Protein AF-A0A7S2J6P4-F1 (afdb_monomer_lite)

Foldseek 3Di:
DQQPVVLVVLVCCLPPHPVVVCCVVPPDEAEAEEQDPVSQVSSVVVCVVSVGHYDYDNDDLQQLVVVLVVCVVVVHPQLADEAEDEDDQDQLAQFFFDPPDDDCPDPLNVVQCQQCPPAFAAAPVRDTDRSSSVLRRLLVSLLSVLVSCVSYPYYHYHYDAQQGPVNLVVDPPPCPVSNVSQVVSRVVNGHHHHPVSNQVSNVSSVNHDDDD

Secondary structure (DSSP, 8-state):
--SHHHHHHHHHHHHHSTTGGGTTTS---EEEE-SSHHHHHHHHHHHHHTT--EEEE---SS-HHHHHHHHHHTT--GGG--EEEEETT-S-TTPPPPS----TTSHHHHHHHHHHTT---B-TTSPBPPHHHHHHHHHHHHHHHHHHGGGSS-EEEEE--BPPHHHHHTSSSTTHHHHHHHHHHHHTT--PPBHHHHHHHHHHTT--PPP-

pLDDT: mean 88.94, std 9.16, range [47.47, 98.19]

Radius of gyration: 18.85 Å; chains: 1; bounding box: 46×35×47 Å

InterPro domains:
  IPR056393 AprA-like, MT2-like domain [PF23525] (1-210)

Structure (mmCIF, N/CA/C/O backbone):
data_AF-A0A7S2J6P4-F1
#
_entry.id   AF-A0A7S2J6P4-F1
#
loop_
_atom_site.group_PDB
_atom_site.id
_atom_site.type_symbol
_atom_site.label_atom_id
_atom_site.label_alt_id
_atom_site.label_comp_id
_atom_site.label_asym_id
_atom_site.label_entity_id
_atom_site.label_seq_id
_atom_site.pdbx_PDB_ins_code
_atom_site.Cartn_x
_atom_site.Cartn_y
_atom_site.Cartn_z
_atom_site.occupancy
_atom_site.B_iso_or_equiv
_atom_site.auth_seq_id
_atom_site.auth_comp_id
_atom_site.auth_asym_id
_atom_site.auth_atom_id
_atom_site.pdbx_PDB_model_num
ATOM 1 N N . GLY A 1 1 ? 3.622 7.967 7.517 1.00 85.06 1 GLY A N 1
ATOM 2 C CA . GLY A 1 1 ? 3.073 9.338 7.621 1.00 85.06 1 GLY A CA 1
ATOM 3 C C . GLY A 1 1 ? 2.714 9.678 9.059 1.00 85.06 1 GLY A C 1
ATOM 4 O O . GLY A 1 1 ? 2.859 8.822 9.921 1.00 85.06 1 GLY A O 1
ATOM 5 N N . ARG A 1 2 ? 2.225 10.897 9.323 1.00 91.75 2 ARG A N 1
ATOM 6 C CA . ARG A 1 2 ? 1.892 11.406 10.675 1.00 91.75 2 ARG A CA 1
ATOM 7 C C . ARG A 1 2 ? 0.507 10.987 11.201 1.00 91.75 2 ARG A C 1
ATOM 9 O O . ARG A 1 2 ? -0.001 11.588 12.129 1.00 91.75 2 ARG A O 1
ATOM 16 N N . GLY A 1 3 ? -0.126 9.972 10.612 1.00 93.50 3 GLY A N 1
ATOM 17 C CA . GLY A 1 3 ? -1.429 9.464 11.070 1.00 93.50 3 GLY A CA 1
ATOM 18 C C . GLY A 1 3 ? -2.660 10.244 10.590 1.00 93.50 3 GLY A C 1
ATOM 19 O O . GLY A 1 3 ? -3.767 9.865 10.946 1.00 93.50 3 GLY A O 1
ATOM 20 N N . GLU A 1 4 ? -2.501 11.275 9.755 1.00 95.00 4 GLU A N 1
ATOM 21 C CA . GLU A 1 4 ? -3.612 12.093 9.229 1.00 95.00 4 GLU A CA 1
ATOM 22 C C . GLU A 1 4 ? -4.641 11.255 8.458 1.00 95.00 4 GLU A C 1
ATOM 24 O O . GLU A 1 4 ? -5.819 11.297 8.787 1.00 95.00 4 GLU A O 1
ATOM 29 N N . LEU A 1 5 ? -4.193 10.399 7.529 1.00 93.62 5 LEU A N 1
ATOM 30 C CA . LEU A 1 5 ? -5.078 9.481 6.799 1.00 93.62 5 LEU A CA 1
ATOM 31 C C . LEU A 1 5 ? -5.891 8.582 7.742 1.00 93.62 5 LEU A C 1
ATOM 33 O O . LEU A 1 5 ? -7.082 8.379 7.542 1.00 93.62 5 LEU A O 1
ATOM 37 N N . LEU A 1 6 ? -5.237 8.036 8.769 1.00 96.38 6 LEU A N 1
ATOM 38 C CA . LEU A 1 6 ? -5.878 7.162 9.748 1.00 96.38 6 LEU A CA 1
ATOM 39 C C . LEU A 1 6 ? -6.921 7.936 10.562 1.00 96.38 6 LEU A C 1
ATOM 41 O O . LEU A 1 6 ? -8.051 7.478 10.703 1.00 96.38 6 LEU A O 1
ATOM 45 N N . ARG A 1 7 ? -6.577 9.138 11.036 1.00 97.31 7 ARG A N 1
ATOM 46 C CA . ARG A 1 7 ? -7.517 10.032 11.722 1.00 97.31 7 ARG A CA 1
ATOM 47 C C . ARG A 1 7 ? -8.740 10.306 10.848 1.00 97.31 7 ARG A C 1
ATOM 49 O O . ARG A 1 7 ? -9.862 10.112 11.306 1.00 97.31 7 ARG A O 1
ATOM 56 N N . ASP A 1 8 ? -8.523 10.730 9.609 1.00 96.75 8 ASP A N 1
ATOM 57 C CA . ASP A 1 8 ? -9.600 11.135 8.705 1.00 96.75 8 ASP A CA 1
ATOM 58 C C . ASP A 1 8 ? -10.499 9.942 8.347 1.00 96.75 8 ASP A C 1
ATOM 60 O O . ASP A 1 8 ? -11.722 10.070 8.337 1.00 96.75 8 ASP A O 1
ATOM 64 N N . LEU A 1 9 ? -9.913 8.752 8.171 1.00 96.06 9 LEU A N 1
ATOM 65 C CA . LEU A 1 9 ? -10.658 7.508 7.988 1.00 96.06 9 LEU A CA 1
ATOM 66 C C . LEU A 1 9 ? -11.529 7.175 9.207 1.00 96.06 9 LEU A C 1
ATOM 68 O O . LEU A 1 9 ? -12.699 6.840 9.041 1.00 96.06 9 LEU A O 1
ATOM 72 N N . PHE A 1 10 ? -10.992 7.273 10.428 1.00 97.75 10 PHE A N 1
ATOM 73 C CA . PHE A 1 10 ? -11.772 7.006 11.641 1.00 97.75 10 PHE A CA 1
ATOM 74 C C . PHE A 1 10 ? -12.943 7.971 11.789 1.00 97.75 10 PHE A C 1
ATOM 76 O O . PHE A 1 10 ? -14.055 7.538 12.082 1.00 97.75 10 PHE A O 1
ATOM 83 N N . LEU A 1 11 ? -12.697 9.269 11.590 1.00 97.50 11 LEU A N 1
ATOM 84 C CA . LEU A 1 11 ? -13.732 10.295 11.691 1.00 97.50 11 LEU A CA 1
ATOM 85 C C . LEU A 1 11 ? -14.825 10.060 10.649 1.00 97.50 11 LEU A C 1
ATOM 87 O O . LEU A 1 11 ? -16.001 10.044 10.998 1.00 97.50 11 LEU A O 1
ATOM 91 N N . HIS A 1 12 ? -14.445 9.742 9.411 1.00 97.69 12 HIS A N 1
ATOM 92 C CA . HIS A 1 12 ? -15.409 9.380 8.381 1.00 97.69 12 HIS A CA 1
ATOM 93 C C . HIS A 1 12 ? -16.229 8.135 8.757 1.00 97.69 12 HIS A C 1
ATOM 95 O O . HIS A 1 12 ? -17.452 8.151 8.640 1.00 97.69 12 HIS A O 1
ATOM 101 N N . ILE A 1 13 ? -15.593 7.073 9.269 1.00 97.31 13 ILE A N 1
ATOM 102 C CA . ILE A 1 13 ? -16.303 5.871 9.737 1.00 97.31 13 ILE A CA 1
ATOM 103 C C . ILE A 1 13 ? -17.291 6.230 10.847 1.00 97.31 13 ILE A C 1
ATOM 105 O O . ILE A 1 13 ? -18.451 5.823 10.788 1.00 97.31 13 ILE A O 1
ATOM 109 N N . LYS A 1 14 ? -16.838 7.002 11.837 1.00 97.56 14 LYS A N 1
ATOM 110 C CA . LYS A 1 14 ? -17.631 7.424 12.991 1.00 97.56 14 LYS A CA 1
ATOM 111 C C . LYS A 1 14 ? -18.848 8.259 12.588 1.00 97.56 14 LYS A C 1
ATOM 113 O O . LYS A 1 14 ? -19.910 8.077 13.169 1.00 97.56 14 LYS A O 1
ATOM 118 N N . GLU A 1 15 ? -18.695 9.162 11.625 1.00 97.62 15 GLU A N 1
ATOM 119 C CA . GLU A 1 15 ? -19.712 10.164 11.280 1.00 97.62 15 GLU A CA 1
ATOM 120 C C . GLU A 1 15 ? -20.622 9.747 10.119 1.00 97.62 15 GLU A C 1
ATOM 122 O O . GLU A 1 15 ? -21.737 10.248 10.012 1.00 97.62 15 GLU A O 1
ATOM 127 N N . SER A 1 16 ? -20.149 8.877 9.221 1.00 97.69 16 SER A N 1
ATOM 128 C CA . SER A 1 16 ? -20.778 8.657 7.908 1.00 97.69 16 SER A CA 1
ATOM 129 C C . SER A 1 16 ? -21.091 7.195 7.582 1.00 97.69 16 SER A C 1
ATOM 131 O O . SER A 1 16 ? -21.492 6.900 6.457 1.00 97.69 16 SER A O 1
ATOM 133 N N . THR A 1 17 ? -20.904 6.255 8.514 1.00 97.69 17 THR A N 1
ATOM 134 C CA . THR A 1 17 ? -21.137 4.825 8.242 1.00 97.69 17 THR A CA 1
ATOM 135 C C . THR A 1 17 ? -21.956 4.152 9.337 1.00 97.69 17 THR A C 1
ATOM 137 O O . THR A 1 17 ? -21.871 4.530 10.502 1.00 97.69 17 THR A O 1
ATOM 140 N N . ALA A 1 18 ? -22.666 3.074 8.988 1.00 96.69 18 ALA A N 1
ATOM 141 C CA . ALA A 1 18 ? -23.387 2.242 9.959 1.00 96.69 18 ALA A CA 1
ATOM 142 C C . ALA A 1 18 ? -22.461 1.650 11.040 1.00 96.69 18 ALA A C 1
ATOM 144 O O . ALA A 1 18 ? -22.883 1.403 12.165 1.00 96.69 18 ALA A O 1
ATOM 145 N N . ARG A 1 19 ? -21.170 1.446 10.730 1.00 95.94 19 ARG A N 1
ATOM 146 C CA . ARG A 1 19 ? -20.187 1.020 11.734 1.00 95.94 19 ARG A CA 1
ATOM 147 C C . ARG A 1 19 ? -19.958 2.099 12.794 1.00 95.94 19 ARG A C 1
ATOM 149 O O . ARG A 1 19 ? -19.730 1.745 13.947 1.00 95.94 19 ARG A O 1
ATOM 156 N N . GLY A 1 20 ? -20.031 3.376 12.420 1.00 96.81 20 GLY A N 1
ATOM 157 C CA . GLY A 1 20 ? -19.886 4.513 13.328 1.00 96.81 20 GLY A CA 1
ATOM 158 C C . GLY A 1 20 ? -20.895 4.499 14.475 1.00 96.81 20 GLY A C 1
ATOM 159 O O . GLY A 1 20 ? -20.520 4.740 15.620 1.00 96.81 20 GLY A O 1
ATOM 160 N N . GLU A 1 21 ? -22.137 4.105 14.184 1.00 97.00 21 GLU A N 1
ATOM 161 C CA . GLU A 1 21 ? -23.229 3.980 15.163 1.00 97.00 21 GLU A CA 1
ATOM 162 C C . GLU A 1 21 ? -22.996 2.859 16.192 1.00 97.00 21 GLU A C 1
ATOM 164 O O . GLU A 1 21 ? -23.575 2.876 17.276 1.00 97.00 21 GLU A O 1
ATOM 169 N N . LEU A 1 22 ? -22.127 1.894 15.870 1.00 97.62 22 LEU A N 1
ATOM 170 C CA . LEU A 1 22 ? -21.883 0.686 16.663 1.00 97.62 22 LEU A CA 1
ATOM 171 C C . LEU A 1 22 ? -20.499 0.662 17.326 1.00 97.62 22 LEU A C 1
ATOM 173 O O . LEU A 1 22 ? -20.113 -0.366 17.881 1.00 97.62 22 LEU A O 1
ATOM 177 N N . LEU A 1 23 ? -19.727 1.755 17.286 1.00 96.62 23 LEU A N 1
ATOM 178 C CA . LEU A 1 23 ? -18.343 1.766 17.788 1.00 96.62 23 LEU A CA 1
ATOM 179 C C . LEU A 1 23 ? -18.220 1.448 19.287 1.00 96.62 23 LEU A C 1
ATOM 181 O O . LEU A 1 23 ? -17.182 0.945 19.709 1.00 96.62 23 LEU A O 1
ATOM 185 N N . GLU A 1 24 ? -19.261 1.694 20.086 1.00 95.81 24 GLU A N 1
ATOM 186 C CA . GLU A 1 24 ? -19.269 1.322 21.507 1.00 95.81 24 GLU A CA 1
ATOM 187 C C . GLU A 1 24 ? -19.376 -0.194 21.716 1.00 95.81 24 GLU A C 1
ATOM 189 O O . GLU A 1 24 ? -18.731 -0.739 22.610 1.00 95.81 24 GLU A O 1
ATOM 194 N N . GLN A 1 25 ? -20.170 -0.888 20.893 1.00 97.31 25 GLN A N 1
ATOM 195 C CA . GLN A 1 25 ? -20.341 -2.344 20.999 1.00 97.31 25 GLN A CA 1
ATOM 196 C C . GLN A 1 25 ? -19.281 -3.106 20.201 1.00 97.31 25 GLN A C 1
ATOM 198 O O . GLN A 1 25 ? -18.921 -4.232 20.537 1.00 97.31 25 GLN A O 1
ATOM 203 N N . CYS A 1 26 ? -18.799 -2.506 19.118 1.00 95.44 26 CYS A N 1
ATOM 204 C CA . CYS A 1 26 ? -17.826 -3.081 18.211 1.00 95.44 26 CYS A CA 1
ATOM 205 C C . CYS A 1 26 ? -16.713 -2.049 17.963 1.00 95.44 26 CYS A C 1
ATOM 207 O O . CYS A 1 26 ? -16.738 -1.340 16.948 1.00 95.44 26 CYS A O 1
ATOM 209 N N . PRO A 1 27 ? -15.731 -1.946 18.877 1.00 95.56 27 PRO A N 1
ATOM 210 C CA . PRO A 1 27 ? -14.675 -0.950 18.771 1.00 95.56 27 PRO A CA 1
ATOM 211 C C . PRO A 1 27 ? -13.847 -1.134 17.497 1.00 95.56 27 PRO A C 1
ATOM 213 O O . PRO A 1 27 ? -13.760 -2.223 16.924 1.00 95.56 27 PRO A O 1
ATOM 216 N N . LEU A 1 28 ? -13.258 -0.033 17.037 1.00 96.75 28 LEU A N 1
ATOM 217 C CA . LEU A 1 28 ? -12.308 -0.002 15.932 1.00 96.75 28 LEU A CA 1
ATOM 218 C C . LEU A 1 28 ? -10.992 0.576 16.450 1.00 96.75 28 LEU A C 1
ATOM 220 O O . LEU A 1 28 ? -10.963 1.709 16.931 1.00 96.75 28 LEU A O 1
ATOM 224 N N . THR A 1 29 ? -9.917 -0.197 16.327 1.00 97.62 29 THR A N 1
ATOM 225 C CA . THR A 1 29 ? -8.562 0.228 16.691 1.00 97.62 29 THR A CA 1
ATOM 226 C C . THR A 1 29 ? -7.778 0.528 15.426 1.00 97.62 29 THR A C 1
ATOM 228 O O . THR A 1 29 ? -7.673 -0.323 14.546 1.00 97.62 29 THR A O 1
ATOM 231 N N . LEU A 1 30 ? -7.199 1.725 15.337 1.00 97.75 30 LEU A N 1
ATOM 232 C CA . LEU A 1 30 ? -6.304 2.072 14.239 1.00 97.75 30 LEU A CA 1
ATOM 233 C C . LEU A 1 30 ? -4.856 1.711 14.557 1.00 97.75 30 LEU A C 1
ATOM 235 O O . LEU A 1 30 ? -4.350 1.983 15.643 1.00 97.75 30 LEU A O 1
ATOM 239 N N . ILE A 1 31 ? -4.175 1.121 13.580 1.00 97.12 31 ILE A N 1
ATOM 240 C CA . ILE A 1 31 ? -2.804 0.638 13.729 1.00 97.12 31 ILE A CA 1
ATOM 241 C C . ILE A 1 31 ? -1.899 1.477 12.832 1.00 97.12 31 ILE A C 1
ATOM 243 O O . ILE A 1 31 ? -1.931 1.361 11.608 1.00 97.12 31 ILE A O 1
ATOM 247 N N . ALA A 1 32 ? -1.093 2.346 13.438 1.00 95.81 32 ALA A N 1
ATOM 248 C CA . ALA A 1 32 ? -0.117 3.145 12.710 1.00 95.81 32 ALA A CA 1
ATOM 249 C C . ALA A 1 32 ? 1.179 2.348 12.520 1.00 95.81 32 ALA A C 1
ATOM 251 O O . ALA A 1 32 ? 1.893 2.088 13.488 1.00 95.81 32 ALA A O 1
ATOM 252 N N . VAL A 1 33 ? 1.503 1.992 11.276 1.00 94.31 33 VAL A N 1
ATOM 253 C CA . VAL A 1 33 ? 2.734 1.259 10.941 1.00 94.31 33 VAL A CA 1
ATOM 254 C C . VAL A 1 33 ? 3.734 2.182 10.255 1.00 94.31 33 VAL A C 1
ATOM 256 O O . VAL A 1 33 ? 3.397 2.863 9.282 1.00 94.31 33 VAL A O 1
ATOM 259 N N . HIS A 1 34 ? 4.969 2.228 10.756 1.00 92.88 34 HIS A N 1
ATOM 260 C CA . HIS A 1 34 ? 6.043 2.986 10.113 1.00 92.88 34 HIS A CA 1
ATOM 261 C C . HIS A 1 34 ? 7.439 2.501 10.537 1.00 92.88 34 HIS A C 1
ATOM 263 O O . HIS A 1 34 ? 7.648 2.288 11.722 1.00 92.88 34 HIS A O 1
ATOM 269 N N . PRO A 1 35 ? 8.455 2.433 9.657 1.00 90.44 35 PRO A N 1
ATOM 270 C CA . PRO A 1 35 ? 9.795 1.983 10.065 1.00 90.44 35 PRO A CA 1
ATOM 271 C C . PRO A 1 35 ? 10.495 2.944 11.042 1.00 90.44 35 PRO A C 1
ATOM 273 O O . PRO A 1 35 ? 11.324 2.539 11.850 1.00 90.44 35 PRO A O 1
ATOM 276 N N . CYS A 1 36 ? 10.176 4.240 10.975 1.00 92.25 36 CYS A N 1
ATOM 277 C CA . CYS A 1 36 ? 10.785 5.264 11.826 1.00 92.25 36 CYS A CA 1
ATOM 278 C C . CYS A 1 36 ? 10.000 5.489 13.129 1.00 92.25 36 CYS A C 1
ATOM 280 O O . CYS A 1 36 ? 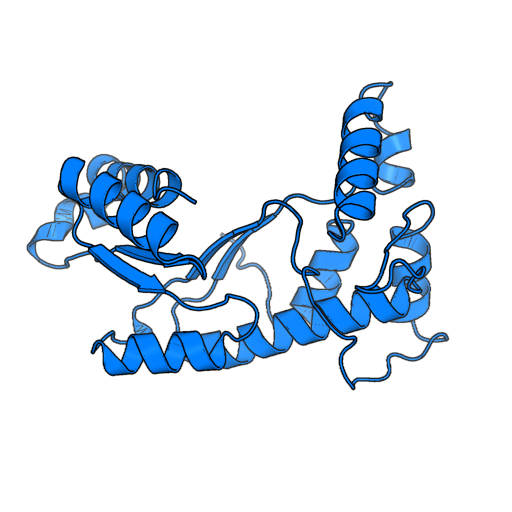8.861 5.964 13.088 1.00 92.25 36 CYS A O 1
ATOM 282 N N . ALA A 1 37 ? 10.653 5.262 14.274 1.00 94.19 37 ALA A N 1
ATOM 283 C CA . ALA A 1 37 ? 10.063 5.404 15.606 1.00 94.19 37 ALA A CA 1
ATOM 284 C C . ALA A 1 37 ? 9.509 6.809 15.906 1.00 94.19 37 ALA A C 1
ATOM 286 O O . ALA A 1 37 ? 8.428 6.935 16.478 1.00 94.19 37 ALA A O 1
ATOM 287 N N . SER A 1 38 ? 10.191 7.878 15.477 1.00 95.81 38 SER A N 1
ATOM 288 C CA . SER A 1 38 ? 9.690 9.248 15.676 1.00 95.81 38 SER A CA 1
ATOM 289 C C . SER A 1 38 ? 8.405 9.513 14.887 1.00 95.81 38 SER A C 1
ATOM 291 O O . SER A 1 38 ? 7.526 10.240 15.346 1.00 95.81 38 SER A O 1
ATOM 293 N N . THR A 1 39 ? 8.250 8.878 13.722 1.00 94.88 39 THR A N 1
ATOM 294 C CA . THR A 1 39 ? 7.022 8.973 12.925 1.00 94.88 39 THR A CA 1
ATOM 295 C C . THR A 1 39 ? 5.898 8.139 13.534 1.00 94.88 39 THR A C 1
ATOM 297 O O . THR A 1 39 ? 4.770 8.621 13.569 1.00 94.88 39 THR A O 1
ATOM 300 N N . CYS A 1 40 ? 6.191 6.947 14.075 1.00 94.88 40 CYS A N 1
ATOM 301 C CA . CYS A 1 40 ? 5.222 6.187 14.874 1.00 94.88 40 CYS A CA 1
ATOM 302 C C . CYS A 1 40 ? 4.694 7.032 16.045 1.00 94.88 40 CYS A C 1
ATOM 304 O O . CYS A 1 40 ? 3.486 7.131 16.240 1.00 94.88 40 CYS A O 1
ATOM 306 N N . ALA A 1 41 ? 5.597 7.679 16.794 1.00 96.19 41 ALA A N 1
ATOM 307 C CA . ALA A 1 41 ? 5.242 8.528 17.928 1.00 96.19 41 ALA A CA 1
ATOM 308 C C . ALA A 1 41 ? 4.392 9.733 17.497 1.00 96.19 41 ALA A C 1
ATOM 310 O O . ALA A 1 41 ? 3.379 10.030 18.128 1.00 96.19 41 ALA A O 1
ATOM 311 N N . SER A 1 42 ? 4.753 10.385 16.385 1.00 97.19 42 SER A N 1
ATOM 312 C CA . SER A 1 42 ? 3.949 11.467 15.806 1.00 97.19 42 SER A CA 1
ATOM 313 C C . SER A 1 42 ? 2.553 10.985 15.411 1.00 97.19 42 SER A C 1
ATOM 315 O O . SER A 1 42 ? 1.580 11.648 15.748 1.00 97.19 42 SER A O 1
ATOM 317 N N . ALA A 1 43 ? 2.443 9.836 14.737 1.00 97.00 43 ALA A N 1
ATOM 318 C CA . ALA A 1 43 ? 1.157 9.275 14.335 1.00 97.00 43 ALA A CA 1
ATOM 319 C C . ALA A 1 43 ? 0.288 8.911 15.543 1.00 97.00 43 ALA A C 1
ATOM 321 O O . ALA A 1 43 ? -0.901 9.221 15.570 1.00 97.00 43 ALA A O 1
ATOM 322 N N . GLN A 1 44 ? 0.891 8.317 16.572 1.00 97.06 44 GLN A N 1
ATOM 323 C CA . GLN A 1 44 ? 0.207 8.005 17.818 1.00 97.06 44 GLN A CA 1
ATOM 324 C C . GLN A 1 44 ? -0.284 9.267 18.540 1.00 97.06 44 GLN A C 1
ATOM 326 O O . GLN A 1 44 ? -1.408 9.264 19.037 1.00 97.06 44 GLN A O 1
ATOM 331 N N . SER A 1 45 ? 0.510 10.345 18.575 1.00 97.81 45 SER A N 1
ATOM 332 C CA . SER A 1 45 ? 0.069 11.637 19.122 1.00 97.81 45 SER A CA 1
ATOM 333 C C . SER A 1 45 ? -1.144 12.158 18.362 1.00 97.81 45 SER A C 1
ATOM 335 O O . SER A 1 45 ? -2.185 12.375 18.966 1.00 97.81 45 SER A O 1
ATOM 337 N N . THR A 1 46 ? -1.057 12.246 17.032 1.00 98.12 46 THR A N 1
ATOM 338 C CA . THR A 1 46 ? -2.152 12.734 16.183 1.00 98.12 46 THR A CA 1
ATOM 339 C C . THR A 1 46 ? -3.452 11.954 16.392 1.00 98.12 46 THR A C 1
ATOM 341 O O . THR A 1 46 ? -4.523 12.555 16.451 1.00 98.12 46 THR A O 1
ATOM 344 N N . LEU A 1 47 ? -3.377 10.628 16.536 1.00 98.19 47 LEU A N 1
ATOM 345 C CA . LEU A 1 47 ? -4.553 9.795 16.791 1.00 98.19 47 LEU A CA 1
ATOM 346 C C . LEU A 1 47 ? -5.097 9.972 18.217 1.00 98.19 47 LEU A C 1
ATOM 348 O O . LEU A 1 47 ? -6.310 10.051 18.396 1.00 98.19 47 LEU A O 1
ATOM 352 N N . ARG A 1 48 ? -4.227 10.080 19.230 1.00 97.69 48 ARG A N 1
ATOM 353 C CA . ARG A 1 48 ? -4.639 10.330 20.624 1.00 97.69 48 ARG A CA 1
ATOM 354 C C . ARG A 1 48 ? -5.291 11.698 20.797 1.00 97.69 48 ARG A C 1
ATOM 356 O O . ARG A 1 48 ? -6.332 11.777 21.442 1.00 97.69 48 ARG A O 1
ATOM 363 N N . ASP A 1 49 ? -4.729 12.735 20.183 1.00 97.94 49 ASP A N 1
ATOM 364 C CA . ASP A 1 49 ? -5.253 14.104 20.237 1.00 97.94 49 ASP A CA 1
ATOM 365 C C . ASP A 1 49 ? -6.653 14.198 19.602 1.00 97.94 49 ASP A C 1
ATOM 367 O O . ASP A 1 49 ? -7.484 14.998 20.026 1.00 97.94 49 ASP A O 1
ATOM 371 N N . ALA A 1 50 ? -6.945 13.331 18.626 1.00 97.25 50 ALA A N 1
ATOM 372 C CA . ALA A 1 50 ? -8.260 13.194 18.002 1.00 97.25 50 ALA A CA 1
ATOM 373 C C . ALA A 1 50 ? -9.212 12.221 18.737 1.00 97.25 50 ALA A C 1
ATOM 375 O O . ALA A 1 50 ? -10.320 11.973 18.262 1.00 97.25 50 ALA A O 1
ATOM 376 N N . GLY A 1 51 ? -8.800 11.644 19.872 1.00 96.62 51 GLY A N 1
ATOM 377 C CA . GLY A 1 51 ? -9.602 10.680 20.632 1.00 96.62 51 GLY A CA 1
ATOM 378 C C . GLY A 1 51 ? -9.813 9.335 19.924 1.00 96.62 51 GLY A C 1
ATOM 379 O O . GLY A 1 51 ? -10.810 8.661 20.176 1.00 96.62 51 GLY A O 1
ATOM 380 N N . VAL A 1 52 ? -8.906 8.945 19.024 1.00 97.88 52 VAL A N 1
ATOM 381 C CA . VAL A 1 52 ? -8.999 7.709 18.235 1.00 97.88 52 VAL A CA 1
ATOM 382 C C . VAL A 1 52 ? -8.301 6.552 18.963 1.00 97.88 52 VAL A C 1
ATOM 384 O O . VAL A 1 52 ? -7.105 6.670 19.256 1.00 97.88 52 VAL A O 1
ATOM 387 N N . PRO A 1 53 ? -8.973 5.411 19.225 1.00 97.12 53 PRO A N 1
ATOM 388 C CA . PRO A 1 53 ? -8.323 4.212 19.757 1.00 97.12 53 PRO A CA 1
ATOM 389 C C . PRO A 1 53 ? -7.234 3.721 18.802 1.00 97.12 53 PRO A C 1
ATOM 391 O O . PRO A 1 53 ? -7.500 3.475 17.624 1.00 97.12 53 PRO A O 1
ATOM 394 N N . ASN A 1 54 ? -5.995 3.607 19.282 1.00 97.75 54 ASN A N 1
ATOM 395 C CA . ASN A 1 54 ? -4.875 3.283 18.408 1.00 97.75 54 ASN A CA 1
ATOM 396 C C . ASN A 1 54 ? -3.721 2.549 19.091 1.00 97.75 54 ASN A C 1
ATOM 398 O O . ASN A 1 54 ? -3.500 2.675 20.296 1.00 97.75 54 ASN A O 1
ATOM 402 N N . ILE A 1 55 ? -2.939 1.864 18.260 1.00 96.44 55 ILE A N 1
ATOM 403 C CA . ILE A 1 55 ? -1.602 1.356 18.571 1.00 96.44 55 ILE A CA 1
ATOM 404 C C . ILE A 1 55 ? -0.628 1.775 17.464 1.00 96.44 55 ILE A C 1
ATOM 406 O O . ILE A 1 55 ? -1.038 2.125 16.354 1.00 96.44 55 ILE A O 1
ATOM 410 N N . ALA A 1 56 ? 0.668 1.749 17.764 1.00 95.38 56 ALA A N 1
ATOM 411 C CA . ALA A 1 56 ? 1.713 2.044 16.793 1.00 95.38 56 ALA A CA 1
ATOM 412 C C . ALA A 1 56 ? 2.722 0.896 16.742 1.00 95.38 56 ALA A C 1
ATOM 414 O O . ALA A 1 56 ? 3.177 0.417 17.780 1.00 95.38 56 ALA A O 1
ATOM 415 N N . VAL A 1 57 ? 3.077 0.476 15.530 1.00 95.06 57 VAL A N 1
ATOM 416 C CA . VAL A 1 57 ? 4.021 -0.613 15.274 1.00 95.06 57 VAL A CA 1
ATOM 417 C C . VAL A 1 57 ? 5.154 -0.070 14.423 1.00 95.06 57 VAL A C 1
ATOM 419 O O . VAL A 1 57 ? 4.938 0.399 13.303 1.00 95.06 57 VAL A O 1
ATOM 422 N N . CYS A 1 58 ? 6.376 -0.132 14.947 1.00 93.12 58 CYS A N 1
ATOM 423 C CA . CYS A 1 58 ? 7.534 0.355 14.215 1.00 93.12 58 CYS A CA 1
ATOM 424 C C . CYS A 1 58 ? 8.226 -0.776 13.460 1.00 93.12 58 CYS A C 1
ATOM 426 O O . CYS A 1 58 ? 9.186 -1.370 13.945 1.00 93.12 58 CYS A O 1
ATOM 428 N N . CYS A 1 59 ? 7.703 -1.077 12.273 1.00 89.56 59 CYS A N 1
ATOM 429 C CA . CYS A 1 59 ? 8.194 -2.127 11.387 1.00 89.56 59 CYS A CA 1
ATOM 430 C C . CYS A 1 59 ? 8.320 -1.603 9.949 1.00 89.56 59 CYS A C 1
ATOM 432 O O . CYS A 1 59 ? 7.615 -0.670 9.549 1.00 89.56 59 CYS A O 1
ATOM 434 N N . GLY A 1 60 ? 9.240 -2.195 9.186 1.00 83.38 60 GLY A N 1
ATOM 435 C CA . GLY A 1 60 ? 9.329 -2.005 7.740 1.00 83.38 60 GLY A CA 1
ATOM 436 C C . GLY A 1 60 ? 8.111 -2.589 7.022 1.00 83.38 60 GLY A C 1
ATOM 437 O O . GLY A 1 60 ? 7.472 -3.512 7.521 1.00 83.38 60 GLY A O 1
ATOM 438 N N . LEU A 1 61 ? 7.773 -2.011 5.868 1.00 81.62 61 LEU A N 1
ATOM 439 C CA . LEU A 1 61 ? 6.672 -2.465 5.000 1.00 81.62 61 LEU A CA 1
ATOM 440 C C . LEU A 1 61 ? 7.156 -3.408 3.882 1.00 81.62 61 LEU A C 1
ATOM 442 O O . LEU A 1 61 ? 6.362 -3.911 3.092 1.00 81.62 61 LEU A O 1
ATOM 446 N N . ASP A 1 62 ? 8.465 -3.602 3.789 1.00 81.94 62 ASP A N 1
ATOM 447 C CA . ASP A 1 62 ? 9.157 -4.510 2.879 1.00 81.94 62 ASP A CA 1
ATOM 448 C C . ASP A 1 62 ? 9.081 -5.978 3.332 1.00 81.94 62 ASP A C 1
ATOM 450 O O . ASP A 1 62 ? 9.156 -6.877 2.490 1.00 81.94 62 ASP A O 1
ATOM 454 N N . ASP A 1 63 ? 8.846 -6.201 4.629 1.00 87.19 63 ASP A N 1
ATOM 455 C CA . ASP A 1 63 ? 8.676 -7.510 5.262 1.00 87.19 63 ASP A CA 1
ATOM 456 C C . ASP A 1 63 ? 7.293 -7.621 5.943 1.00 87.19 63 ASP A C 1
ATOM 458 O O . ASP A 1 63 ? 7.153 -7.387 7.152 1.00 87.19 63 ASP A O 1
ATOM 462 N N . PRO A 1 64 ? 6.234 -7.938 5.174 1.00 91.00 64 PRO A N 1
ATOM 463 C CA . PRO A 1 64 ? 4.892 -8.073 5.728 1.00 91.00 64 PRO A CA 1
ATOM 464 C C . PRO A 1 64 ? 4.777 -9.261 6.696 1.00 91.00 64 PRO A C 1
ATOM 466 O O . PRO A 1 64 ? 4.016 -9.180 7.654 1.00 91.00 64 PRO A O 1
ATOM 469 N N . ALA A 1 65 ? 5.571 -10.324 6.542 1.00 91.94 65 ALA A N 1
ATOM 470 C CA . ALA A 1 65 ? 5.554 -11.449 7.477 1.00 91.94 65 ALA A CA 1
ATOM 471 C C . ALA A 1 65 ? 5.969 -11.009 8.889 1.00 91.94 65 ALA A C 1
ATOM 473 O O . ALA A 1 65 ? 5.290 -11.324 9.871 1.00 91.94 65 ALA A O 1
ATOM 474 N N . ARG A 1 66 ? 7.035 -10.206 8.996 1.00 93.00 66 ARG A N 1
ATOM 475 C CA . ARG A 1 66 ? 7.451 -9.622 10.274 1.00 93.00 66 ARG A CA 1
ATOM 476 C C . ARG A 1 66 ? 6.390 -8.695 10.859 1.00 93.00 66 ARG A C 1
ATOM 478 O O . ARG A 1 66 ? 6.124 -8.771 12.055 1.00 93.00 66 ARG A O 1
ATOM 485 N N . LEU A 1 67 ? 5.763 -7.846 10.041 1.00 93.56 67 LEU A N 1
ATOM 486 C CA . LEU A 1 67 ? 4.674 -6.987 10.514 1.00 93.56 67 LEU A CA 1
ATOM 487 C C . LEU A 1 67 ? 3.545 -7.822 11.140 1.00 93.56 67 LEU A C 1
ATOM 489 O O . LEU A 1 67 ? 3.081 -7.492 12.227 1.00 93.56 67 LEU A O 1
ATOM 493 N N . TRP A 1 68 ? 3.138 -8.918 10.502 1.00 94.19 68 TRP A N 1
ATOM 494 C CA . TRP A 1 68 ? 2.089 -9.798 11.026 1.00 94.19 68 TRP A CA 1
ATOM 495 C C . TRP A 1 68 ? 2.476 -10.475 12.340 1.00 94.19 68 TRP A C 1
ATOM 497 O O . TRP A 1 68 ? 1.655 -10.546 13.253 1.00 94.19 68 TRP A O 1
ATOM 507 N N . GLN A 1 69 ? 3.730 -10.911 12.475 1.00 93.69 69 GLN A N 1
ATOM 508 C CA . GLN A 1 69 ? 4.241 -11.456 13.736 1.00 93.69 69 GLN A CA 1
ATOM 509 C C . GLN A 1 69 ? 4.182 -10.423 14.868 1.00 93.69 69 GLN A C 1
ATOM 511 O O . GLN A 1 69 ? 3.754 -10.749 15.974 1.00 93.69 69 GLN A O 1
ATOM 516 N N . GLU A 1 70 ? 4.552 -9.170 14.593 1.00 94.56 70 GLU A N 1
ATOM 517 C CA . GLU A 1 70 ? 4.477 -8.086 15.579 1.00 94.56 70 GLU A CA 1
ATOM 518 C C . GLU A 1 70 ? 3.030 -7.759 15.973 1.00 94.56 70 GLU A C 1
ATOM 520 O O . GLU A 1 70 ? 2.738 -7.527 17.147 1.00 94.56 70 GLU A O 1
ATOM 525 N N . LEU A 1 71 ? 2.098 -7.776 15.015 1.00 94.94 71 LEU A N 1
ATOM 526 C CA . LEU A 1 71 ? 0.672 -7.596 15.299 1.00 94.94 71 LEU A CA 1
ATOM 527 C C . LEU A 1 71 ? 0.134 -8.722 16.190 1.00 94.94 71 LEU A C 1
ATOM 529 O O . LEU A 1 71 ? -0.527 -8.448 17.193 1.00 94.94 71 LEU A O 1
ATOM 533 N N . ALA A 1 72 ? 0.473 -9.971 15.870 1.00 94.75 72 ALA A N 1
ATOM 534 C CA . ALA A 1 72 ? 0.087 -11.132 16.664 1.00 94.75 72 ALA A CA 1
ATOM 535 C C . ALA A 1 72 ? 0.660 -11.066 18.088 1.00 94.75 72 ALA A C 1
ATOM 537 O O . ALA A 1 72 ? -0.055 -11.326 19.055 1.00 94.75 72 ALA A O 1
ATOM 538 N N . TRP A 1 73 ? 1.925 -10.651 18.236 1.00 95.19 73 TRP A N 1
ATOM 539 C CA . TRP A 1 73 ? 2.557 -10.450 19.544 1.00 95.19 73 TRP A CA 1
ATOM 540 C C . TRP A 1 73 ? 1.795 -9.423 20.390 1.00 95.19 73 TRP A C 1
ATOM 542 O O . TRP A 1 73 ? 1.647 -9.594 21.600 1.00 95.19 73 TRP A O 1
ATOM 552 N N . GLN A 1 74 ? 1.273 -8.365 19.765 1.00 94.81 74 GLN A N 1
ATOM 553 C CA . GLN A 1 74 ? 0.452 -7.355 20.440 1.00 94.81 74 GLN A CA 1
ATOM 554 C C . GLN A 1 74 ? -0.995 -7.804 20.704 1.00 94.81 74 GLN A C 1
ATOM 556 O O . GLN A 1 74 ? -1.798 -7.013 21.199 1.00 94.81 74 GLN A O 1
ATOM 561 N N . GLY A 1 75 ? -1.334 -9.063 20.415 1.00 95.38 75 GLY A N 1
ATOM 562 C CA . GLY A 1 75 ? -2.660 -9.627 20.649 1.00 95.38 75 GLY A CA 1
ATOM 563 C C . GLY A 1 75 ? -3.712 -9.157 19.647 1.00 95.38 75 GLY A C 1
ATOM 564 O O . GLY A 1 75 ? -4.903 -9.208 19.952 1.00 95.38 75 GLY A O 1
ATOM 565 N N . VAL A 1 76 ? -3.297 -8.672 18.473 1.00 95.50 76 VAL A N 1
ATOM 566 C CA . VAL A 1 76 ? -4.222 -8.311 17.395 1.00 95.50 76 VAL A CA 1
ATOM 567 C C . VAL A 1 76 ? -4.759 -9.586 16.749 1.00 95.50 76 VAL A C 1
ATOM 569 O O . VAL A 1 76 ? -3.988 -10.434 16.302 1.00 95.50 76 VAL A O 1
ATOM 572 N N . ASP A 1 77 ? -6.084 -9.696 16.654 1.00 95.50 77 ASP A N 1
ATOM 573 C CA . ASP A 1 77 ? -6.731 -10.720 15.835 1.00 95.50 77 ASP A CA 1
ATOM 574 C C . ASP A 1 77 ? -6.522 -10.397 14.351 1.00 95.50 77 ASP A C 1
ATOM 576 O O . ASP A 1 77 ? -7.185 -9.515 13.794 1.00 95.50 77 ASP A O 1
ATOM 580 N N . LEU A 1 78 ? -5.589 -11.108 13.718 1.00 94.75 78 LEU A N 1
ATOM 581 C CA . LEU A 1 78 ? -5.190 -10.890 12.326 1.00 94.75 78 LEU A CA 1
ATOM 582 C C . LEU A 1 78 ? -6.364 -11.065 11.355 1.00 94.75 78 LEU A C 1
ATOM 584 O O . LEU A 1 78 ? -6.404 -10.381 10.330 1.00 94.75 78 LEU A O 1
ATOM 588 N N . ALA A 1 79 ? -7.361 -11.883 11.709 1.00 96.00 79 ALA A N 1
ATOM 589 C CA . ALA A 1 79 ? -8.538 -12.088 10.875 1.00 96.00 79 ALA A CA 1
ATOM 590 C C . ALA A 1 79 ? -9.462 -10.874 10.794 1.00 96.00 79 ALA A C 1
ATOM 592 O O . ALA A 1 79 ? -10.218 -10.712 9.834 1.00 96.00 79 ALA A O 1
ATOM 593 N N . SER A 1 80 ? -9.363 -9.971 11.766 1.00 95.50 80 SER A N 1
ATOM 594 C CA . SER A 1 80 ? -10.125 -8.725 11.813 1.00 95.50 80 SER A CA 1
ATOM 595 C C . SER A 1 80 ? -9.413 -7.541 11.143 1.00 95.50 80 SER A C 1
ATOM 597 O O . SER A 1 80 ? -9.983 -6.452 11.042 1.00 95.50 80 SER A O 1
ATOM 599 N N . VAL A 1 81 ? -8.174 -7.728 10.674 1.00 96.12 81 VAL A N 1
ATOM 600 C CA . VAL A 1 81 ? -7.340 -6.639 10.153 1.00 96.12 81 VAL A CA 1
ATOM 601 C C . VAL A 1 81 ? -7.688 -6.329 8.700 1.00 96.12 81 VAL A C 1
ATOM 603 O O . VAL A 1 81 ? -7.668 -7.208 7.847 1.00 96.12 81 VAL A O 1
ATOM 606 N N . LEU A 1 82 ? -7.932 -5.053 8.399 1.00 95.75 82 LEU A N 1
ATOM 607 C CA . LEU A 1 82 ? -7.910 -4.510 7.039 1.00 95.75 82 LEU A CA 1
ATOM 608 C C . LEU A 1 82 ? -6.624 -3.704 6.859 1.00 95.75 82 LEU A C 1
ATOM 610 O O . LEU A 1 82 ? -6.419 -2.710 7.560 1.00 95.75 82 LEU A O 1
ATOM 614 N N . HIS A 1 83 ? -5.768 -4.095 5.915 1.00 94.19 83 HIS A N 1
ATOM 615 C CA . HIS A 1 83 ? -4.578 -3.308 5.615 1.00 94.19 83 HIS A CA 1
ATOM 616 C C . HIS A 1 83 ? -4.947 -2.104 4.747 1.00 94.19 83 HIS A C 1
ATOM 618 O O . HIS A 1 83 ? -5.547 -2.261 3.685 1.00 94.19 83 HIS A O 1
ATOM 624 N N . VAL A 1 84 ? -4.564 -0.900 5.178 1.00 93.44 84 VAL A N 1
ATOM 625 C CA . VAL A 1 84 ? -4.811 0.345 4.440 1.00 93.44 84 VAL A CA 1
ATOM 626 C C . VAL A 1 84 ? -3.500 1.080 4.224 1.00 93.44 84 VAL A C 1
ATOM 628 O O . VAL A 1 84 ? -2.747 1.318 5.170 1.00 93.44 84 VAL A O 1
ATOM 631 N N . ARG A 1 85 ? -3.238 1.472 2.979 1.00 88.62 85 ARG A N 1
ATOM 632 C CA . ARG A 1 85 ? -1.979 2.101 2.590 1.00 88.62 85 ARG A CA 1
ATOM 633 C C . ARG A 1 85 ? -2.187 3.185 1.531 1.00 88.62 85 ARG A C 1
ATOM 635 O O . ARG A 1 85 ? -2.891 2.983 0.549 1.00 88.62 85 ARG A O 1
ATOM 642 N N . SER A 1 86 ? -1.494 4.309 1.714 1.00 86.31 86 SER A N 1
ATOM 643 C CA . SER A 1 86 ? -1.244 5.301 0.663 1.00 86.31 86 SER A CA 1
ATOM 644 C C . SER A 1 86 ? 0.236 5.229 0.271 1.00 86.31 86 SER A C 1
ATOM 646 O O . SER A 1 86 ? 1.110 5.435 1.118 1.00 86.31 86 SER A O 1
ATOM 648 N N . CYS A 1 87 ? 0.526 4.839 -0.973 1.00 72.81 87 CYS A N 1
ATOM 649 C CA . CYS A 1 87 ? 1.876 4.619 -1.494 1.00 72.81 87 CYS A CA 1
ATOM 650 C C . CYS A 1 87 ? 2.413 5.872 -2.196 1.00 72.81 87 CYS A C 1
ATOM 652 O O . CYS A 1 87 ? 2.309 5.988 -3.417 1.00 72.81 87 CYS A O 1
ATOM 654 N N . GLU A 1 88 ? 3.064 6.768 -1.461 1.00 71.06 88 GLU A N 1
ATOM 655 C CA . GLU A 1 88 ? 3.924 7.774 -2.095 1.00 71.06 88 GLU A CA 1
ATOM 656 C C . GLU A 1 88 ? 5.220 7.097 -2.574 1.00 71.06 88 GLU A C 1
ATOM 658 O O . GLU A 1 88 ? 5.963 6.532 -1.768 1.00 71.06 88 GLU A O 1
ATOM 663 N N . GLY A 1 89 ? 5.497 7.127 -3.884 1.00 69.12 89 GLY A N 1
ATOM 664 C CA . GLY A 1 89 ? 6.705 6.521 -4.465 1.00 69.12 89 GLY A CA 1
ATOM 665 C C . GLY A 1 89 ? 6.627 5.026 -4.829 1.00 69.12 89 GLY A C 1
ATOM 666 O O . GLY A 1 89 ? 7.662 4.441 -5.149 1.00 69.12 89 GLY A O 1
ATOM 667 N N . GLY A 1 90 ? 5.436 4.416 -4.806 1.00 74.38 90 GLY A N 1
ATOM 668 C CA . GLY A 1 90 ? 5.189 3.054 -5.310 1.00 74.38 90 GLY A CA 1
ATOM 669 C C . GLY A 1 90 ? 5.648 1.897 -4.401 1.00 74.38 90 GLY A C 1
ATOM 670 O O . GLY A 1 90 ? 5.958 2.068 -3.218 1.00 74.38 90 GLY A O 1
ATOM 671 N N . TRP A 1 91 ? 5.653 0.677 -4.949 1.00 77.62 91 TRP A N 1
ATOM 672 C CA . TRP A 1 91 ? 5.994 -0.578 -4.242 1.00 77.62 91 TRP A CA 1
ATOM 673 C C . TRP A 1 91 ? 7.449 -1.034 -4.398 1.00 77.62 91 TRP A C 1
ATOM 675 O O . TRP A 1 91 ? 7.870 -1.968 -3.716 1.00 77.62 91 TRP A O 1
ATOM 685 N N . LEU A 1 92 ? 8.215 -0.387 -5.278 1.00 73.19 92 LEU A N 1
ATOM 686 C CA . LEU A 1 92 ? 9.557 -0.828 -5.673 1.00 73.19 92 LEU A CA 1
ATOM 687 C C . LEU A 1 92 ? 10.679 -0.388 -4.725 1.00 73.19 92 LEU A C 1
ATOM 689 O O . LEU A 1 92 ? 11.838 -0.726 -4.952 1.00 73.19 92 LEU A O 1
ATOM 693 N N . HIS A 1 93 ? 10.371 0.354 -3.660 1.00 65.88 93 HIS A N 1
ATOM 694 C CA . HIS A 1 93 ? 11.398 0.861 -2.754 1.00 65.88 93 HIS A CA 1
ATOM 695 C C . HIS A 1 93 ? 12.193 -0.287 -2.110 1.00 65.88 93 HIS A C 1
ATOM 697 O O . HIS A 1 93 ? 11.645 -1.066 -1.332 1.00 65.88 93 HIS A O 1
ATOM 703 N N . GLY A 1 94 ? 13.496 -0.355 -2.404 1.00 59.09 94 GLY A N 1
ATOM 704 C CA . GLY A 1 94 ? 14.410 -1.349 -1.829 1.00 59.09 94 GLY A CA 1
ATOM 705 C C . GLY A 1 94 ? 14.163 -2.790 -2.284 1.00 59.09 94 GLY A C 1
ATOM 706 O O . GLY A 1 94 ? 14.688 -3.707 -1.661 1.00 59.09 94 GLY A O 1
ATOM 707 N N . GLN A 1 95 ? 13.370 -3.002 -3.339 1.00 63.59 95 GLN A N 1
ATOM 708 C CA . GLN A 1 95 ? 13.030 -4.343 -3.801 1.00 63.59 95 GLN A CA 1
ATOM 709 C C . GLN A 1 95 ? 14.136 -4.933 -4.672 1.00 63.59 95 GLN A C 1
ATOM 711 O O . GLN A 1 95 ? 14.549 -4.343 -5.670 1.00 63.59 95 GLN A O 1
ATOM 716 N N . THR A 1 96 ? 14.582 -6.136 -4.323 1.00 59.53 96 THR A N 1
ATOM 717 C CA . THR A 1 96 ? 15.326 -6.996 -5.244 1.00 59.53 96 THR A CA 1
ATOM 718 C C . THR A 1 96 ? 14.345 -7.752 -6.142 1.00 59.53 96 THR A C 1
ATOM 720 O O . THR A 1 96 ? 13.271 -8.128 -5.664 1.00 59.53 96 THR A O 1
ATOM 723 N N . PRO A 1 97 ? 14.689 -7.999 -7.421 1.00 60.31 97 PRO A N 1
ATOM 724 C CA . PRO A 1 97 ? 13.894 -8.855 -8.298 1.00 60.31 97 PRO A CA 1
ATOM 725 C C . PRO A 1 97 ? 13.534 -10.170 -7.605 1.00 60.31 97 PRO A C 1
ATOM 727 O O . PRO A 1 97 ? 14.372 -10.757 -6.912 1.00 60.31 97 PRO A O 1
ATOM 730 N N . SER A 1 98 ? 12.283 -10.612 -7.765 1.00 61.94 98 SER A N 1
ATOM 731 C CA . SER A 1 98 ? 11.876 -11.941 -7.306 1.00 61.94 98 SER A CA 1
ATOM 732 C C . SER A 1 98 ? 12.764 -13.001 -7.961 1.00 61.94 98 SER A C 1
ATOM 734 O O . SER A 1 98 ? 13.177 -12.846 -9.108 1.00 61.94 98 SER A O 1
ATOM 736 N N . ALA A 1 99 ? 13.029 -14.102 -7.255 1.00 52.53 99 ALA A N 1
ATOM 737 C CA . ALA A 1 99 ? 13.723 -15.256 -7.830 1.00 52.53 99 ALA A CA 1
ATOM 738 C C . ALA A 1 99 ? 12.908 -15.940 -8.949 1.00 52.53 99 ALA A C 1
ATOM 740 O O . ALA A 1 99 ? 13.431 -16.800 -9.657 1.00 52.53 99 ALA A O 1
ATOM 741 N N . ALA A 1 100 ? 11.632 -15.569 -9.107 1.00 62.44 100 ALA A N 1
ATOM 742 C CA . ALA A 1 100 ? 10.807 -15.978 -10.229 1.00 62.44 100 ALA A CA 1
ATOM 743 C C . ALA A 1 100 ? 11.342 -15.362 -11.533 1.00 62.44 100 ALA A C 1
ATOM 745 O O . ALA A 1 100 ? 11.116 -14.189 -11.832 1.00 62.44 100 ALA A O 1
ATOM 746 N N . CYS A 1 101 ? 12.046 -16.173 -12.322 1.00 66.88 101 CYS A N 1
ATOM 747 C CA . CYS A 1 101 ? 12.463 -15.803 -13.668 1.00 66.88 101 CYS A CA 1
ATOM 748 C C . CYS A 1 101 ? 11.233 -15.712 -14.577 1.00 66.88 101 CYS A C 1
ATOM 750 O O . CYS A 1 101 ? 10.710 -16.731 -15.030 1.00 66.88 101 CYS A O 1
ATOM 752 N N . LEU A 1 102 ? 10.776 -14.492 -14.856 1.00 84.06 102 LEU A N 1
ATOM 753 C CA . LEU A 1 102 ? 9.865 -14.257 -15.969 1.00 84.06 102 LEU A CA 1
ATOM 754 C C . LEU A 1 102 ? 10.651 -14.372 -17.277 1.00 84.06 102 LEU A C 1
ATOM 756 O O . LEU A 1 102 ? 11.749 -13.834 -17.406 1.00 84.06 102 LEU A O 1
ATOM 760 N N . GLU A 1 103 ? 10.095 -15.082 -18.254 1.00 87.06 103 GLU A N 1
ATOM 761 C CA . GLU A 1 103 ? 10.739 -15.244 -19.557 1.00 87.06 103 GLU A CA 1
ATOM 762 C C . GLU A 1 103 ? 10.521 -14.008 -20.436 1.00 87.06 103 GLU A C 1
ATOM 764 O O . GLU A 1 103 ? 9.392 -13.534 -20.592 1.00 87.06 103 GLU A O 1
ATOM 769 N N . GLU A 1 104 ? 11.584 -13.520 -21.075 1.00 84.81 104 GLU A N 1
ATOM 770 C CA . GLU A 1 104 ? 11.537 -12.337 -21.947 1.00 84.81 104 GLU A CA 1
ATOM 771 C C . GLU A 1 104 ? 10.600 -12.524 -23.148 1.00 84.81 104 GLU A C 1
ATOM 773 O O . GLU A 1 104 ? 9.830 -11.629 -23.492 1.00 84.81 104 GLU A O 1
ATOM 778 N N . ALA A 1 105 ? 10.579 -13.727 -23.729 1.00 89.25 105 ALA A N 1
ATOM 779 C CA . ALA A 1 105 ? 9.716 -14.070 -24.859 1.00 89.25 105 ALA A CA 1
ATOM 780 C C . ALA A 1 105 ? 8.238 -14.307 -24.475 1.00 89.25 105 ALA A C 1
ATOM 782 O O . ALA A 1 105 ? 7.425 -14.654 -25.334 1.00 89.25 105 ALA A O 1
ATOM 783 N N . SER A 1 106 ? 7.871 -14.150 -23.199 1.00 92.94 106 SER A N 1
ATOM 784 C CA . SER A 1 106 ? 6.503 -14.368 -22.727 1.00 92.94 106 SER A CA 1
ATOM 785 C C . SER A 1 106 ? 5.571 -13.192 -23.038 1.00 92.94 106 SER A C 1
ATOM 787 O O . SER A 1 106 ? 5.993 -12.063 -23.299 1.00 92.94 106 SER A O 1
ATOM 789 N N . ALA A 1 107 ? 4.260 -13.432 -22.924 1.00 93.81 107 ALA A N 1
ATOM 790 C CA . ALA A 1 107 ? 3.261 -12.366 -22.989 1.00 93.81 107 ALA A CA 1
ATOM 791 C C . ALA A 1 107 ? 3.473 -11.300 -21.896 1.00 93.81 107 ALA A C 1
ATOM 793 O O . ALA A 1 107 ? 3.226 -10.121 -22.143 1.00 93.81 107 ALA A O 1
ATOM 794 N N . ALA A 1 108 ? 3.963 -11.696 -20.715 1.00 92.69 108 ALA A N 1
ATOM 795 C CA . ALA A 1 108 ? 4.303 -10.770 -19.637 1.00 92.69 108 ALA A CA 1
ATOM 796 C C . ALA A 1 108 ? 5.515 -9.897 -20.002 1.00 92.69 108 ALA A C 1
ATOM 798 O O . ALA A 1 108 ? 5.474 -8.690 -19.773 1.00 92.69 108 ALA A O 1
ATOM 799 N N . GLY A 1 109 ? 6.537 -10.478 -20.643 1.00 92.94 109 GLY A N 1
ATOM 800 C CA . GLY A 1 109 ? 7.689 -9.754 -21.192 1.00 92.94 109 GLY A CA 1
ATOM 801 C C . GLY A 1 109 ? 7.275 -8.689 -22.202 1.00 92.94 109 GLY A C 1
ATOM 802 O O . GLY A 1 109 ? 7.527 -7.500 -22.003 1.00 92.94 109 GLY A O 1
ATOM 803 N N . ALA A 1 110 ? 6.523 -9.092 -23.228 1.00 93.69 110 ALA A N 1
ATOM 804 C CA . ALA A 1 110 ? 6.000 -8.166 -24.233 1.00 93.69 110 ALA A CA 1
ATOM 805 C C . ALA A 1 110 ? 5.105 -7.068 -23.622 1.00 93.69 110 ALA A C 1
ATOM 807 O O . ALA A 1 110 ? 5.146 -5.910 -24.047 1.00 93.69 110 ALA A O 1
ATOM 808 N N . PHE A 1 111 ? 4.299 -7.413 -22.613 1.00 93.88 111 PHE A N 1
ATOM 809 C CA . PHE A 1 111 ? 3.445 -6.458 -21.914 1.00 93.88 111 PHE A CA 1
ATOM 810 C C . PHE A 1 111 ? 4.251 -5.434 -21.108 1.00 93.88 111 PHE A C 1
ATOM 812 O O . PHE A 1 111 ? 3.933 -4.241 -21.171 1.00 93.88 111 PHE A O 1
ATOM 819 N N . ALA A 1 112 ? 5.270 -5.886 -20.369 1.00 93.31 112 ALA A N 1
ATOM 820 C CA . ALA A 1 112 ? 6.138 -5.034 -19.564 1.00 93.31 112 ALA A CA 1
ATOM 821 C C . ALA A 1 112 ? 6.855 -4.006 -20.442 1.00 93.31 112 ALA A C 1
ATOM 823 O O . ALA A 1 112 ? 6.742 -2.810 -20.183 1.00 93.31 112 ALA A O 1
ATOM 824 N N . GLU A 1 113 ? 7.483 -4.454 -21.530 1.00 92.44 113 GLU A N 1
ATOM 825 C CA . GLU A 1 113 ? 8.150 -3.582 -22.504 1.00 92.44 113 GLU A CA 1
ATOM 826 C C . GLU A 1 113 ? 7.201 -2.521 -23.075 1.00 92.44 113 GLU A C 1
ATOM 828 O O . GLU A 1 113 ? 7.495 -1.324 -23.063 1.00 92.44 113 GLU A O 1
ATOM 833 N N . ALA A 1 114 ? 6.008 -2.932 -23.516 1.00 91.88 114 ALA A N 1
ATOM 834 C CA . ALA A 1 114 ? 5.044 -2.016 -24.118 1.00 91.88 114 ALA A CA 1
ATOM 835 C C . ALA A 1 114 ? 4.549 -0.928 -23.146 1.00 91.88 114 ALA A C 1
ATOM 837 O O . ALA A 1 114 ? 4.328 0.213 -23.561 1.00 91.88 114 ALA A O 1
ATOM 838 N N . HIS A 1 115 ? 4.358 -1.260 -21.865 1.00 91.25 115 HIS A N 1
ATOM 839 C CA . HIS A 1 115 ? 3.800 -0.331 -20.876 1.00 91.25 115 HIS A CA 1
ATOM 840 C C . HIS A 1 115 ? 4.861 0.496 -20.149 1.00 91.25 115 HIS A C 1
ATOM 842 O O . HIS A 1 115 ? 4.567 1.623 -19.749 1.00 91.25 115 HIS A O 1
ATOM 848 N N . ALA A 1 116 ? 6.079 -0.026 -20.017 1.00 90.25 116 ALA A N 1
ATOM 849 C CA . ALA A 1 116 ? 7.224 0.679 -19.453 1.00 90.25 116 ALA A CA 1
ATOM 850 C C . ALA A 1 116 ? 7.966 1.556 -20.476 1.00 90.25 116 ALA A C 1
ATOM 852 O O . ALA A 1 116 ? 8.844 2.324 -20.091 1.00 90.25 116 ALA A O 1
ATOM 853 N N . ALA A 1 117 ? 7.628 1.466 -21.767 1.00 86.31 117 ALA A N 1
ATOM 854 C CA . ALA A 1 117 ? 8.299 2.207 -22.829 1.00 86.31 117 ALA A CA 1
ATOM 855 C C . ALA A 1 117 ? 8.409 3.716 -22.529 1.00 86.31 117 ALA A C 1
ATOM 857 O O . ALA A 1 117 ? 7.409 4.438 -22.458 1.00 86.31 117 ALA A O 1
ATOM 858 N N . GLY A 1 118 ? 9.649 4.201 -22.425 1.00 82.88 118 GLY A N 1
ATOM 859 C CA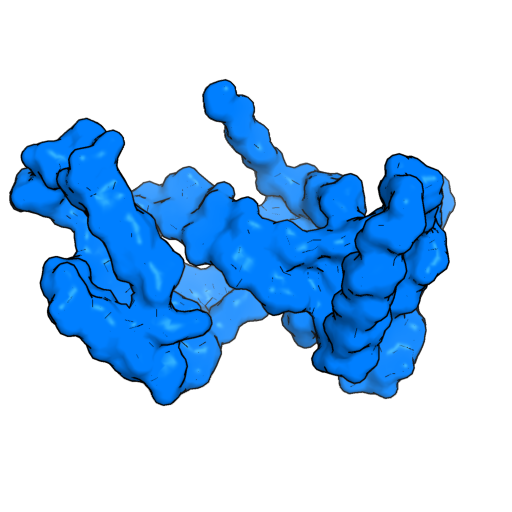 . GLY A 1 118 ? 9.965 5.603 -22.132 1.00 82.88 118 GLY A CA 1
ATOM 860 C C . GLY A 1 118 ? 10.084 5.942 -20.644 1.00 82.88 118 GLY A C 1
ATOM 861 O O . GLY A 1 118 ? 10.311 7.105 -20.321 1.00 82.88 118 GLY A O 1
ATOM 862 N N . LEU A 1 119 ? 9.959 4.957 -19.753 1.00 87.44 119 L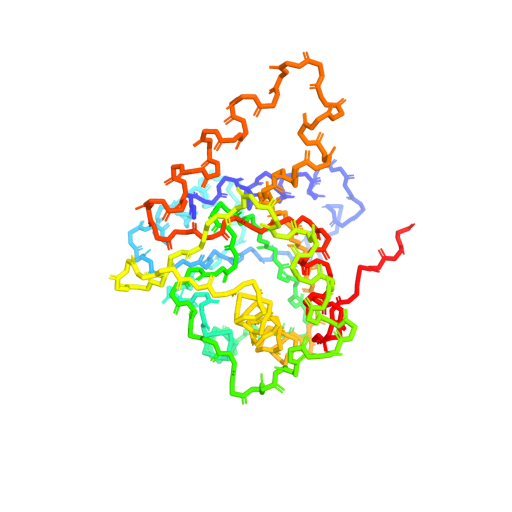EU A N 1
ATOM 863 C CA . LEU A 1 119 ? 10.275 5.084 -18.334 1.00 87.44 119 LEU A CA 1
ATOM 864 C C . LEU A 1 119 ? 11.654 4.489 -18.048 1.00 87.44 119 LEU A C 1
ATOM 866 O O . LEU A 1 119 ? 12.084 3.535 -18.695 1.00 87.44 119 LEU A O 1
ATOM 870 N N . ALA A 1 120 ? 12.336 5.062 -17.062 1.00 88.25 120 ALA A N 1
ATOM 871 C CA . ALA A 1 120 ? 13.561 4.514 -16.507 1.00 88.25 120 ALA A CA 1
ATOM 872 C C . ALA A 1 120 ? 13.292 4.042 -15.078 1.00 88.25 120 ALA A C 1
ATOM 874 O O . ALA A 1 120 ? 12.569 4.700 -14.326 1.00 88.25 120 ALA A O 1
ATOM 875 N N . PHE A 1 121 ? 13.908 2.928 -14.706 1.00 88.56 121 PHE A N 1
ATOM 876 C CA . PHE A 1 121 ? 13.876 2.373 -13.359 1.00 88.56 121 PHE A CA 1
ATOM 877 C C . PHE A 1 121 ? 15.312 2.143 -12.926 1.00 88.56 121 PHE A C 1
ATOM 879 O O . PHE A 1 121 ? 16.094 1.595 -13.702 1.00 88.56 121 PHE A O 1
ATOM 886 N N . LEU A 1 122 ? 15.661 2.597 -11.726 1.00 87.31 122 LEU A N 1
ATOM 887 C CA . LEU A 1 122 ? 17.008 2.473 -11.189 1.00 87.31 122 LEU A CA 1
ATOM 888 C C . LEU A 1 122 ? 16.997 1.530 -9.991 1.00 87.31 122 LEU A C 1
ATOM 890 O O . LEU A 1 122 ? 16.136 1.648 -9.120 1.00 87.31 122 LEU A O 1
ATOM 894 N N . ASP A 1 123 ? 17.970 0.627 -9.940 1.00 83.94 123 ASP A N 1
ATOM 895 C CA . ASP A 1 123 ? 18.215 -0.194 -8.760 1.00 83.94 123 ASP A CA 1
ATOM 896 C C . ASP A 1 123 ? 18.867 0.624 -7.625 1.00 83.94 123 ASP A C 1
ATOM 898 O O . ASP A 1 123 ? 19.208 1.803 -7.770 1.00 83.94 123 ASP A O 1
ATOM 902 N N . GLY A 1 124 ? 19.100 -0.018 -6.475 1.00 79.50 124 GLY A N 1
ATOM 903 C CA . GLY A 1 124 ? 19.772 0.612 -5.331 1.00 79.50 124 GLY A CA 1
ATOM 904 C C . GLY A 1 124 ? 21.222 1.055 -5.591 1.00 79.50 124 GLY A C 1
ATOM 905 O O . GLY A 1 124 ? 21.811 1.722 -4.744 1.00 79.50 124 GLY A O 1
ATOM 906 N N . GLN A 1 125 ? 21.808 0.696 -6.737 1.00 84.88 125 GLN A N 1
ATOM 907 C CA . GLN A 1 125 ? 23.134 1.121 -7.190 1.00 84.88 125 GLN A CA 1
ATOM 908 C C . GLN A 1 125 ? 23.063 2.176 -8.309 1.00 84.88 125 GLN A C 1
ATOM 910 O O . GLN A 1 125 ? 24.104 2.571 -8.838 1.00 84.88 125 GLN A O 1
ATOM 915 N N . GLY A 1 126 ? 21.864 2.640 -8.671 1.00 85.19 126 GLY A N 1
ATOM 916 C CA . GLY A 1 126 ? 21.645 3.613 -9.738 1.00 85.19 126 GLY A CA 1
ATOM 917 C C . GLY A 1 126 ? 21.752 3.029 -11.149 1.00 85.19 126 GLY A C 1
ATOM 918 O O . GLY A 1 126 ? 21.935 3.786 -12.102 1.00 85.19 126 GLY A O 1
ATOM 919 N N . ARG A 1 127 ? 21.681 1.703 -11.311 1.00 88.19 127 ARG A N 1
ATOM 920 C CA . ARG A 1 127 ? 21.732 1.038 -12.621 1.00 88.19 127 ARG A CA 1
ATOM 921 C C . ARG A 1 127 ? 20.330 0.878 -13.186 1.00 88.19 127 ARG A C 1
ATOM 923 O O . ARG A 1 127 ? 19.397 0.574 -12.449 1.00 88.19 127 ARG A O 1
ATOM 930 N N . CYS A 1 128 ? 20.199 1.031 -14.501 1.00 89.81 128 CYS A N 1
ATOM 931 C CA . CYS A 1 128 ? 18.930 0.808 -15.181 1.00 89.81 128 CYS A CA 1
ATOM 932 C C . CYS A 1 128 ? 18.477 -0.652 -15.047 1.00 89.81 128 CYS A C 1
ATOM 934 O O . CYS A 1 128 ? 19.254 -1.564 -15.328 1.00 89.81 128 CYS A O 1
ATOM 936 N N . GLN A 1 129 ? 17.217 -0.852 -14.673 1.00 88.56 129 GLN A N 1
ATOM 937 C CA . GLN A 1 129 ? 16.560 -2.158 -14.642 1.00 88.56 129 GLN A CA 1
ATOM 938 C C . GLN A 1 129 ? 15.728 -2.368 -15.906 1.00 88.56 129 GLN A C 1
ATOM 940 O O . GLN A 1 129 ? 15.108 -1.423 -16.408 1.00 88.56 129 GLN A O 1
ATOM 945 N N . ALA A 1 130 ? 15.687 -3.605 -16.404 1.00 90.44 130 ALA A N 1
ATOM 946 C CA . ALA A 1 130 ? 14.794 -3.943 -17.501 1.00 90.44 130 ALA A CA 1
ATOM 947 C C . ALA A 1 130 ? 13.329 -3.907 -17.018 1.00 90.44 130 ALA A C 1
ATOM 949 O O . ALA A 1 130 ? 13.050 -4.279 -15.874 1.00 90.44 130 ALA A O 1
ATOM 950 N N . PRO A 1 131 ? 12.367 -3.512 -17.870 1.00 91.56 131 PRO A N 1
ATOM 951 C CA . PRO A 1 131 ? 10.941 -3.553 -17.544 1.00 91.56 131 PRO A CA 1
ATOM 952 C C . PRO A 1 131 ? 10.458 -4.886 -16.967 1.00 91.56 131 PRO A C 1
ATOM 954 O O . PRO A 1 131 ? 9.613 -4.908 -16.070 1.00 91.56 131 PRO A O 1
ATOM 957 N N . LEU A 1 132 ? 11.001 -5.999 -17.462 1.00 91.44 132 LEU A N 1
ATOM 958 C CA . LEU A 1 132 ? 10.649 -7.329 -16.980 1.00 91.44 132 LEU A CA 1
ATOM 959 C C . LEU A 1 132 ? 11.141 -7.593 -15.552 1.00 91.44 132 LEU A C 1
ATOM 961 O O . LEU A 1 132 ? 10.390 -8.144 -14.749 1.00 91.44 132 LEU A O 1
ATOM 965 N N . ASP A 1 133 ? 12.348 -7.138 -15.208 1.00 90.06 133 ASP A N 1
ATOM 966 C CA . ASP A 1 133 ? 12.883 -7.234 -13.843 1.00 90.06 133 ASP A CA 1
ATOM 967 C C . ASP A 1 133 ? 12.041 -6.408 -12.869 1.00 90.06 133 ASP A C 1
ATOM 969 O O . ASP A 1 133 ? 11.790 -6.820 -11.737 1.00 90.06 133 ASP A O 1
ATOM 973 N N . VAL A 1 134 ? 11.570 -5.245 -13.325 1.00 90.50 134 VAL A N 1
ATOM 974 C CA . VAL A 1 134 ? 10.680 -4.365 -12.562 1.00 90.50 134 VAL A CA 1
ATOM 975 C C . VAL A 1 134 ? 9.336 -5.044 -12.304 1.00 90.50 134 VAL A C 1
ATOM 977 O O . VAL A 1 134 ? 8.852 -5.032 -11.171 1.00 90.50 134 VAL A O 1
ATOM 980 N N . LEU A 1 135 ? 8.747 -5.676 -13.326 1.00 92.00 135 LEU A N 1
ATOM 981 C CA . LEU A 1 135 ? 7.521 -6.461 -13.178 1.00 92.00 135 LEU A CA 1
ATOM 982 C C . LEU A 1 135 ? 7.722 -7.629 -12.200 1.00 92.00 135 LEU A C 1
ATOM 984 O O . LEU A 1 135 ? 6.895 -7.819 -11.311 1.00 92.00 135 LEU A O 1
ATOM 988 N N . ALA A 1 136 ? 8.827 -8.371 -12.318 1.00 90.75 136 ALA A N 1
ATOM 989 C CA . ALA A 1 136 ? 9.147 -9.488 -11.429 1.00 90.75 136 ALA A CA 1
ATOM 990 C C . ALA A 1 136 ? 9.360 -9.038 -9.973 1.00 90.75 136 ALA A C 1
ATOM 992 O O . ALA A 1 136 ? 8.856 -9.672 -9.045 1.00 90.75 136 ALA A O 1
ATOM 993 N N . ALA A 1 137 ? 10.074 -7.929 -9.752 1.00 89.44 137 ALA A N 1
ATOM 994 C CA . ALA A 1 137 ? 10.268 -7.340 -8.425 1.00 89.44 137 ALA A CA 1
ATOM 995 C C . ALA A 1 137 ? 8.933 -6.919 -7.794 1.00 89.44 137 ALA A C 1
ATOM 997 O O . ALA A 1 137 ? 8.680 -7.175 -6.615 1.00 89.44 137 ALA A O 1
ATOM 998 N N . LEU A 1 138 ? 8.063 -6.296 -8.592 1.00 90.62 138 LEU A N 1
ATOM 999 C CA . LEU A 1 138 ? 6.751 -5.856 -8.143 1.00 90.62 138 LEU A CA 1
ATOM 1000 C C . LEU A 1 138 ? 5.836 -7.037 -7.804 1.00 90.62 138 LEU A C 1
ATOM 1002 O O . LEU A 1 138 ? 5.222 -7.037 -6.738 1.00 90.62 138 LEU A O 1
ATOM 1006 N N . ALA A 1 139 ? 5.792 -8.054 -8.668 1.00 91.81 139 ALA A N 1
ATOM 1007 C CA . ALA A 1 139 ? 5.027 -9.275 -8.436 1.00 91.81 139 ALA A CA 1
ATOM 1008 C C . ALA A 1 139 ? 5.489 -9.977 -7.152 1.00 91.81 139 ALA A C 1
ATOM 1010 O O . ALA A 1 139 ? 4.663 -10.266 -6.295 1.00 91.81 139 ALA A O 1
ATOM 1011 N N . GLY A 1 140 ? 6.802 -10.126 -6.941 1.00 89.75 140 GLY A N 1
ATOM 1012 C CA . GLY A 1 140 ? 7.335 -10.716 -5.707 1.00 89.75 140 GLY A CA 1
ATOM 1013 C C . GLY A 1 140 ? 7.016 -9.911 -4.443 1.00 89.75 140 GLY A C 1
ATOM 1014 O O . GLY A 1 140 ? 6.832 -10.481 -3.368 1.00 89.75 140 GLY A O 1
ATOM 1015 N N . SER A 1 141 ? 6.930 -8.581 -4.546 1.00 89.06 141 SER A N 1
ATOM 1016 C CA . SER A 1 141 ? 6.456 -7.740 -3.441 1.00 89.06 141 SER A CA 1
ATOM 1017 C C . SER A 1 141 ? 4.993 -8.034 -3.121 1.00 89.06 141 SER A C 1
ATOM 1019 O O . SER A 1 141 ? 4.652 -8.293 -1.967 1.00 89.06 141 SER A O 1
ATOM 1021 N N . PHE A 1 142 ? 4.138 -8.077 -4.143 1.00 91.50 142 PHE A N 1
ATOM 1022 C CA . PHE A 1 142 ? 2.732 -8.421 -3.969 1.00 91.50 142 PHE A CA 1
ATOM 1023 C C . PHE A 1 142 ? 2.515 -9.851 -3.476 1.00 91.50 142 PHE A C 1
ATOM 1025 O O . PHE A 1 142 ? 1.616 -10.047 -2.670 1.00 91.50 142 PHE A O 1
ATOM 1032 N N . GLU A 1 143 ? 3.339 -10.823 -3.871 1.00 92.06 143 GLU A N 1
ATOM 1033 C CA . GLU A 1 143 ? 3.279 -12.205 -3.373 1.00 92.06 143 GLU A CA 1
ATOM 1034 C C . GLU A 1 143 ? 3.498 -12.266 -1.859 1.00 92.06 143 GLU A C 1
ATOM 1036 O O . GLU A 1 143 ? 2.684 -12.851 -1.147 1.00 92.06 143 GLU A O 1
ATOM 1041 N N . ARG A 1 144 ? 4.531 -11.585 -1.342 1.00 91.06 144 ARG A N 1
ATOM 1042 C CA . ARG A 1 144 ? 4.772 -11.512 0.112 1.00 91.06 144 ARG A CA 1
ATOM 1043 C C . ARG A 1 144 ? 3.602 -10.880 0.855 1.00 91.06 144 ARG A C 1
ATOM 1045 O O . ARG A 1 144 ? 3.258 -11.301 1.958 1.00 91.06 144 ARG A O 1
ATOM 1052 N N . TRP A 1 145 ? 2.989 -9.857 0.263 1.00 91.75 145 TRP A N 1
ATOM 1053 C CA . TRP A 1 145 ? 1.797 -9.242 0.834 1.00 91.75 145 TRP A CA 1
ATOM 1054 C C . TRP A 1 145 ? 0.583 -10.166 0.756 1.00 91.75 145 TRP A C 1
ATOM 1056 O O . TRP A 1 145 ? -0.134 -10.274 1.742 1.00 91.75 145 TRP A O 1
ATOM 1066 N N . ALA A 1 146 ? 0.362 -10.856 -0.360 1.00 93.06 146 ALA A N 1
ATOM 1067 C CA . ALA A 1 146 ? -0.729 -11.810 -0.525 1.00 93.06 146 ALA A CA 1
ATOM 1068 C C . ALA A 1 146 ? -0.644 -12.952 0.494 1.00 93.06 146 ALA A C 1
ATOM 1070 O O . ALA A 1 146 ? -1.657 -13.308 1.095 1.00 93.06 146 ALA A O 1
ATOM 1071 N N . GLU A 1 147 ? 0.563 -13.467 0.736 1.00 93.25 147 GLU A N 1
ATOM 1072 C CA . GLU A 1 147 ? 0.824 -14.487 1.751 1.00 93.25 147 GLU A CA 1
ATOM 1073 C C . GLU A 1 147 ? 0.480 -13.979 3.157 1.00 93.25 147 GLU A C 1
ATOM 1075 O O . GLU A 1 147 ? -0.304 -14.609 3.865 1.00 93.25 147 GLU A O 1
ATOM 1080 N N . ALA A 1 148 ? 0.982 -12.802 3.542 1.00 91.88 148 ALA A N 1
ATOM 1081 C CA . ALA A 1 148 ? 0.682 -12.219 4.849 1.00 91.88 148 ALA A CA 1
ATOM 1082 C C . ALA A 1 148 ? -0.817 -11.906 5.020 1.00 91.88 148 ALA A C 1
ATOM 1084 O O . ALA A 1 148 ? -1.401 -12.126 6.078 1.00 91.88 148 ALA A O 1
ATOM 1085 N N . LEU A 1 149 ? -1.477 -11.434 3.962 1.00 92.44 149 LEU A N 1
ATOM 1086 C CA . LEU A 1 149 ? -2.888 -11.057 3.979 1.00 92.44 149 LEU A CA 1
ATOM 1087 C C . LEU A 1 149 ? -3.852 -12.250 4.010 1.00 92.44 149 LEU A C 1
ATOM 1089 O O . LEU A 1 149 ? -5.046 -11.998 4.176 1.00 92.44 149 LEU A O 1
ATOM 1093 N N . HIS A 1 150 ? -3.387 -13.499 3.867 1.00 88.19 150 HIS A N 1
ATOM 1094 C CA . HIS A 1 150 ? -4.242 -14.684 3.702 1.00 88.19 150 HIS A CA 1
ATOM 1095 C C . HIS A 1 150 ? -5.330 -14.819 4.776 1.00 88.19 150 HIS A C 1
ATOM 1097 O O . HIS A 1 150 ? -6.457 -15.206 4.473 1.00 88.19 150 HIS A O 1
ATOM 1103 N N . GLU A 1 151 ? -5.013 -14.458 6.019 1.00 84.69 151 GLU A N 1
ATOM 1104 C CA . GLU A 1 151 ? -5.946 -14.571 7.140 1.00 84.69 151 GLU A CA 1
ATOM 1105 C C . GLU A 1 151 ? -6.804 -13.314 7.340 1.00 84.69 151 GLU A C 1
ATOM 1107 O O . GLU A 1 151 ? -7.753 -13.365 8.104 1.00 84.69 151 GLU A O 1
ATOM 1112 N N . SER A 1 152 ? -6.513 -12.206 6.651 1.00 93.12 152 SER A N 1
ATOM 1113 C CA . SER A 1 152 ? -7.045 -10.860 6.921 1.00 93.12 152 SER A CA 1
ATOM 1114 C C . SER A 1 152 ? -8.300 -10.479 6.112 1.00 93.12 152 SER A C 1
ATOM 1116 O O . SER A 1 152 ? -8.748 -11.194 5.217 1.00 93.12 152 SER A O 1
ATOM 1118 N N . GLN A 1 153 ? -8.848 -9.283 6.363 1.00 93.00 153 GLN A N 1
ATOM 1119 C CA . GLN A 1 153 ? -9.932 -8.676 5.569 1.00 93.00 153 GLN A CA 1
ATOM 1120 C C . GLN A 1 153 ? -9.471 -8.156 4.194 1.00 93.00 153 GLN A C 1
ATOM 1122 O O . GLN A 1 153 ? -10.297 -7.706 3.393 1.00 93.00 153 GLN A O 1
ATOM 1127 N N . GLY A 1 154 ? -8.169 -8.219 3.903 1.00 92.19 154 GLY A N 1
ATOM 1128 C CA . GLY A 1 154 ? -7.584 -7.829 2.627 1.00 92.19 154 GLY A CA 1
ATOM 1129 C C . GLY A 1 154 ? -6.882 -6.473 2.658 1.00 92.19 154 GLY A C 1
ATOM 1130 O O . GLY A 1 154 ? -6.366 -6.027 3.686 1.00 92.19 154 GLY A O 1
ATOM 1131 N N . LEU A 1 155 ? -6.829 -5.835 1.489 1.00 91.88 155 LEU A N 1
ATOM 1132 C CA . LEU A 1 155 ? -5.940 -4.716 1.199 1.00 91.88 155 LEU A CA 1
ATOM 1133 C C . LEU A 1 155 ? -6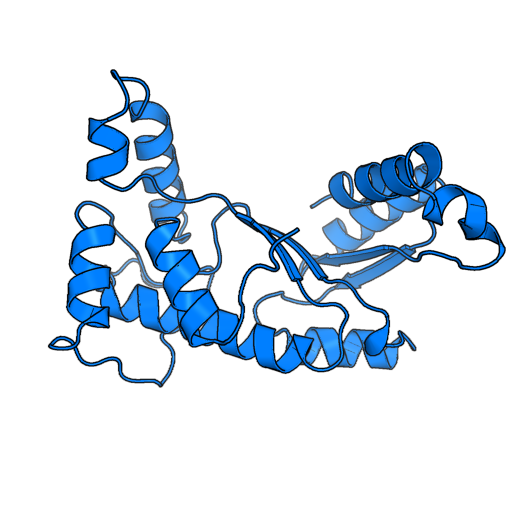.691 -3.571 0.514 1.00 91.88 155 LEU A C 1
ATOM 1135 O O . LEU A 1 155 ? -7.288 -3.755 -0.544 1.00 91.88 155 LEU A O 1
ATOM 1139 N N . CYS A 1 156 ? -6.612 -2.378 1.096 1.00 92.50 156 CYS A N 1
ATOM 1140 C CA . CYS A 1 156 ? -7.036 -1.122 0.490 1.00 92.50 156 CYS A CA 1
ATOM 1141 C C . CYS A 1 156 ? -5.799 -0.266 0.207 1.00 92.50 156 CYS A C 1
ATOM 1143 O O . CYS A 1 156 ? -5.088 0.145 1.128 1.00 92.50 156 CYS A O 1
ATOM 1145 N N . VAL A 1 157 ? -5.522 -0.019 -1.072 1.00 89.25 157 VAL A N 1
ATOM 1146 C CA . VAL A 1 157 ? -4.318 0.693 -1.510 1.00 89.25 157 VAL A CA 1
ATOM 1147 C C . VAL A 1 157 ? -4.695 1.838 -2.423 1.00 89.25 157 VAL A C 1
ATOM 1149 O O . VAL A 1 157 ? -5.429 1.663 -3.392 1.00 89.25 157 VAL A O 1
ATOM 1152 N N . VAL A 1 158 ? -4.119 2.996 -2.127 1.00 88.38 158 VAL A N 1
ATOM 1153 C CA . VAL A 1 158 ? -4.046 4.130 -3.043 1.00 88.38 158 VAL A CA 1
ATOM 1154 C C . VAL A 1 158 ? -2.593 4.265 -3.471 1.00 88.38 158 VAL A C 1
ATOM 1156 O O . VAL A 1 158 ? -1.708 4.360 -2.621 1.00 88.38 158 VAL A O 1
ATOM 1159 N N . GLU A 1 159 ? -2.334 4.243 -4.774 1.00 86.31 159 GLU A N 1
ATOM 1160 C CA . GLU A 1 159 ? -0.978 4.272 -5.319 1.00 86.31 159 GLU A CA 1
ATOM 1161 C C . GLU A 1 159 ? -0.787 5.430 -6.301 1.00 86.31 159 GLU A C 1
ATOM 1163 O O . GLU A 1 159 ? -1.631 5.687 -7.162 1.00 86.31 159 GLU A O 1
ATOM 1168 N N . GLU A 1 160 ? 0.355 6.109 -6.177 1.00 87.69 160 GLU A N 1
ATOM 1169 C CA . GLU A 1 160 ? 0.870 6.996 -7.214 1.00 87.69 160 GLU A CA 1
ATOM 1170 C C . GLU A 1 160 ? 1.497 6.163 -8.339 1.00 87.69 160 GLU A C 1
ATOM 1172 O O . GLU A 1 160 ? 2.362 5.322 -8.103 1.00 87.69 160 GLU A O 1
ATOM 1177 N N . VAL A 1 161 ? 1.071 6.407 -9.577 1.00 89.25 161 VAL A N 1
ATOM 1178 C CA . VAL A 1 161 ? 1.480 5.627 -10.751 1.00 89.25 161 VAL A CA 1
ATOM 1179 C C . VAL A 1 161 ? 2.155 6.513 -11.789 1.00 89.25 161 VAL A C 1
ATOM 1181 O O . VAL A 1 161 ? 1.832 7.692 -11.932 1.00 89.25 161 VAL A O 1
ATOM 1184 N N . ALA A 1 162 ? 3.069 5.935 -12.565 1.00 89.50 162 ALA A N 1
ATOM 1185 C CA . ALA A 1 162 ? 3.658 6.629 -13.702 1.00 89.50 162 ALA A CA 1
ATOM 1186 C C . ALA A 1 162 ? 2.654 6.727 -14.858 1.00 89.50 162 ALA A C 1
ATOM 1188 O O . ALA A 1 162 ? 1.937 5.772 -15.174 1.00 89.50 162 ALA A O 1
ATOM 1189 N N . LEU A 1 163 ? 2.646 7.866 -15.554 1.00 87.88 163 LEU A N 1
ATOM 1190 C CA . LEU A 1 163 ? 1.969 7.952 -16.843 1.00 87.88 163 LEU A CA 1
ATOM 1191 C C . LEU A 1 163 ? 2.760 7.160 -17.882 1.00 87.88 163 LEU A C 1
ATOM 1193 O O . LEU A 1 163 ? 3.935 7.430 -18.128 1.00 87.88 163 LEU A O 1
ATOM 1197 N N . SER A 1 164 ? 2.095 6.212 -18.541 1.00 82.31 164 SER A N 1
ATOM 1198 C CA . SER A 1 164 ? 2.656 5.584 -19.735 1.00 82.31 164 SER A CA 1
ATOM 1199 C C . SER A 1 164 ? 2.762 6.608 -20.863 1.00 82.31 164 SER A C 1
ATOM 1201 O O . SER A 1 164 ? 1.991 7.569 -20.925 1.00 82.31 164 SER A O 1
ATOM 1203 N N . ARG A 1 165 ? 3.657 6.373 -21.827 1.00 78.69 165 ARG A N 1
ATOM 1204 C CA . ARG A 1 165 ? 3.788 7.235 -23.011 1.00 78.69 165 ARG A CA 1
ATOM 1205 C C . ARG A 1 165 ? 2.462 7.412 -23.760 1.00 78.69 165 ARG A C 1
ATOM 1207 O O . ARG A 1 165 ? 2.158 8.508 -24.224 1.00 78.69 165 ARG A O 1
ATOM 1214 N N . LYS A 1 166 ? 1.660 6.345 -23.848 1.00 79.44 166 LYS A N 1
ATOM 1215 C CA . LYS A 1 166 ? 0.331 6.371 -24.476 1.00 79.44 166 LYS A CA 1
ATOM 1216 C C . LYS A 1 166 ? -0.645 7.258 -23.699 1.00 79.44 166 LYS A C 1
ATOM 1218 O O . LYS A 1 166 ? -1.369 8.026 -24.320 1.00 79.44 166 LYS A O 1
ATOM 1223 N N . ALA A 1 167 ? -0.650 7.166 -22.368 1.00 82.75 167 ALA A N 1
ATOM 1224 C CA . ALA A 1 167 ? -1.491 8.012 -21.524 1.00 82.75 167 ALA A CA 1
ATOM 1225 C C . ALA A 1 167 ? -1.045 9.481 -21.578 1.00 82.75 167 ALA A C 1
ATOM 1227 O O . ALA A 1 167 ? -1.877 10.361 -21.757 1.00 82.75 167 ALA A O 1
ATOM 1228 N N . ALA A 1 168 ? 0.264 9.742 -21.522 1.00 82.56 168 ALA A N 1
ATOM 1229 C CA . ALA A 1 168 ? 0.820 11.088 -21.621 1.00 82.56 168 ALA A CA 1
ATOM 1230 C C . ALA A 1 168 ? 0.487 11.766 -22.960 1.00 82.56 168 ALA A C 1
ATOM 1232 O O . ALA A 1 168 ? 0.170 12.950 -22.978 1.00 82.56 168 ALA A O 1
ATOM 1233 N N . ALA A 1 169 ? 0.507 11.019 -24.070 1.00 82.38 169 ALA A N 1
ATOM 1234 C CA . ALA A 1 169 ? 0.138 11.533 -25.391 1.00 82.38 169 ALA A CA 1
ATOM 1235 C C . ALA A 1 169 ? -1.356 11.884 -25.521 1.00 82.38 169 ALA A C 1
ATOM 1237 O O . ALA A 1 169 ? -1.715 12.672 -26.389 1.00 82.38 169 ALA A O 1
ATOM 1238 N N . ALA A 1 170 ? -2.215 11.297 -24.683 1.00 84.50 170 ALA A N 1
ATOM 1239 C CA . ALA A 1 170 ? -3.647 11.588 -24.648 1.00 84.50 170 ALA A CA 1
ATOM 1240 C C . ALA A 1 170 ? -3.996 12.792 -23.754 1.00 84.50 170 ALA A C 1
ATOM 1242 O O . ALA A 1 170 ? -5.140 13.237 -23.748 1.00 84.50 170 ALA A O 1
ATOM 1243 N N . CYS A 1 171 ? -3.036 13.310 -22.985 1.00 82.62 171 CYS A N 1
ATOM 1244 C CA . CYS A 1 171 ? -3.215 14.511 -22.182 1.00 82.62 171 CYS A CA 1
ATOM 1245 C C . CYS A 1 171 ? -2.766 15.732 -22.997 1.00 82.62 171 CYS A C 1
ATOM 1247 O O . CYS A 1 171 ? -1.597 15.817 -23.369 1.00 82.62 171 CYS A O 1
ATOM 1249 N N . ASP A 1 172 ? -3.668 16.690 -23.230 1.00 73.38 172 ASP A N 1
ATOM 1250 C CA . ASP A 1 172 ? -3.441 17.921 -24.009 1.00 73.38 172 ASP A CA 1
ATOM 1251 C C . ASP A 1 172 ? -2.433 18.885 -23.334 1.00 73.38 172 ASP A C 1
ATOM 1253 O O . ASP A 1 172 ? -2.776 19.960 -22.849 1.00 73.38 172 ASP A O 1
ATOM 1257 N N . GLY A 1 173 ? -1.160 18.488 -23.244 1.00 70.62 173 GLY A N 1
ATOM 1258 C CA . GLY A 1 173 ? -0.059 19.284 -22.688 1.00 70.62 173 GLY A CA 1
ATOM 1259 C C . GLY A 1 173 ? 0.060 19.285 -21.157 1.00 70.62 173 GLY A C 1
ATOM 1260 O O . GLY A 1 173 ? 1.076 19.737 -20.630 1.00 70.62 173 GLY A O 1
ATOM 1261 N N . SER A 1 174 ? -0.907 18.727 -20.422 1.00 74.62 174 SER A N 1
ATOM 1262 C CA . SER A 1 174 ? -0.883 18.658 -18.949 1.00 74.62 174 SER A CA 1
ATOM 1263 C C . SER A 1 174 ? 0.005 17.543 -18.375 1.00 74.62 174 SER A C 1
ATOM 1265 O O . SER A 1 174 ? 0.251 17.514 -17.171 1.00 74.62 174 SER A O 1
ATOM 1267 N N . ALA A 1 175 ? 0.542 16.651 -19.215 1.00 80.00 175 ALA A N 1
ATOM 1268 C CA . ALA A 1 175 ? 1.377 15.527 -18.777 1.00 80.00 175 ALA A CA 1
ATOM 1269 C C . ALA A 1 175 ? 2.780 15.929 -18.280 1.00 80.00 175 ALA A C 1
ATOM 1271 O O . ALA A 1 175 ? 3.473 15.106 -17.681 1.00 80.00 175 ALA A O 1
ATOM 1272 N N . GLY A 1 176 ? 3.221 17.171 -18.515 1.00 79.75 176 GLY A N 1
ATOM 1273 C CA . GLY A 1 176 ? 4.582 17.612 -18.189 1.00 79.75 176 GLY A CA 1
ATOM 1274 C C . GLY A 1 176 ? 4.935 17.493 -16.702 1.00 79.75 176 GLY A C 1
ATOM 1275 O O . GLY A 1 176 ? 6.022 17.028 -16.366 1.00 79.75 176 GLY A O 1
ATOM 1276 N N . SER A 1 177 ? 4.009 17.848 -15.805 1.00 81.25 177 SER A N 1
ATOM 1277 C CA . SER A 1 177 ? 4.218 17.738 -14.354 1.00 81.25 177 SER A CA 1
ATOM 1278 C C . SER A 1 177 ? 4.327 16.283 -13.895 1.00 81.25 177 SER A C 1
ATOM 1280 O O . SER A 1 177 ? 5.187 15.964 -13.080 1.00 81.25 177 SER A O 1
ATOM 1282 N N . ALA A 1 178 ? 3.511 15.392 -14.456 1.00 82.69 178 ALA A N 1
ATOM 1283 C CA . ALA A 1 178 ? 3.530 13.969 -14.139 1.00 82.69 178 ALA A CA 1
ATOM 1284 C C . ALA A 1 178 ? 4.809 13.274 -14.636 1.00 82.69 178 ALA A C 1
ATOM 1286 O O . ALA A 1 178 ? 5.373 12.442 -13.930 1.00 82.69 178 ALA A O 1
ATOM 1287 N N . LEU A 1 179 ? 5.312 13.649 -15.817 1.00 82.62 179 LEU A N 1
ATOM 1288 C CA . LEU A 1 179 ? 6.598 13.155 -16.321 1.00 82.62 179 LEU A CA 1
ATOM 1289 C C . LEU A 1 179 ? 7.765 13.626 -15.444 1.00 82.62 179 LEU A C 1
ATOM 1291 O O . LEU A 1 179 ? 8.648 12.833 -15.118 1.00 82.62 179 LEU A O 1
ATOM 1295 N N . LEU A 1 180 ? 7.752 14.896 -15.024 1.00 85.50 180 LEU A N 1
ATOM 1296 C CA . LEU A 1 180 ? 8.763 15.430 -14.113 1.00 85.50 180 LEU A CA 1
ATOM 1297 C C . LEU A 1 180 ? 8.710 14.740 -12.742 1.00 85.50 180 LEU A C 1
ATOM 1299 O O . LEU A 1 180 ? 9.758 14.401 -12.199 1.00 85.50 180 LEU A O 1
ATOM 1303 N N . ALA A 1 181 ? 7.511 14.493 -12.207 1.00 84.50 181 ALA A N 1
ATOM 1304 C CA . ALA A 1 181 ? 7.327 13.758 -10.959 1.00 84.50 181 ALA A CA 1
ATOM 1305 C C . ALA A 1 181 ? 7.882 12.330 -11.065 1.00 84.50 181 ALA A C 1
ATOM 1307 O O . ALA A 1 181 ? 8.682 11.928 -10.224 1.00 84.50 181 ALA A O 1
ATOM 1308 N N . ALA A 1 182 ? 7.556 11.595 -12.133 1.00 84.81 182 ALA A N 1
ATOM 1309 C CA . ALA A 1 182 ? 8.083 10.248 -12.357 1.00 84.81 182 ALA A CA 1
ATOM 1310 C C . ALA A 1 182 ? 9.617 10.226 -12.463 1.00 84.81 182 ALA A C 1
ATOM 1312 O O . ALA A 1 182 ? 10.265 9.375 -11.852 1.00 84.81 182 ALA A O 1
ATOM 1313 N N . ALA A 1 183 ? 10.212 11.193 -13.169 1.00 87.06 183 ALA A N 1
ATOM 1314 C CA . ALA A 1 183 ? 11.665 11.331 -13.251 1.00 87.06 183 ALA A CA 1
ATOM 1315 C C . ALA A 1 183 ? 12.298 11.651 -11.885 1.00 87.06 183 ALA A C 1
ATOM 1317 O O . ALA A 1 183 ? 13.314 11.060 -11.525 1.00 87.06 183 ALA A O 1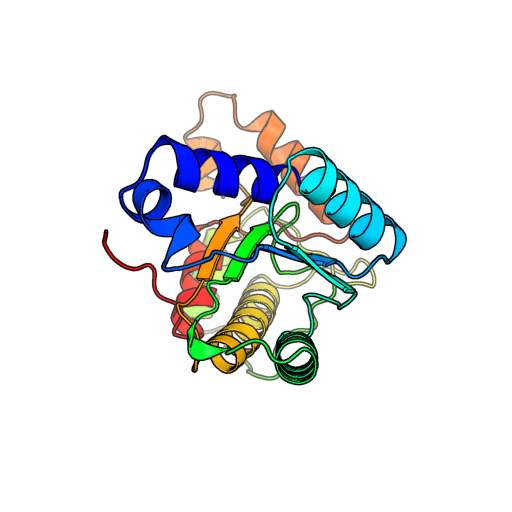
ATOM 1318 N N . ALA A 1 184 ? 11.691 12.548 -11.103 1.00 88.00 184 ALA A N 1
ATOM 1319 C CA . ALA A 1 184 ? 12.173 12.896 -9.769 1.00 88.00 184 ALA A CA 1
ATOM 1320 C C . ALA A 1 184 ? 12.115 11.703 -8.803 1.00 88.00 184 ALA A C 1
ATOM 1322 O O . ALA A 1 184 ? 13.075 11.470 -8.071 1.00 88.00 184 ALA A O 1
ATOM 1323 N N . GLN A 1 185 ? 11.032 10.919 -8.831 1.00 86.75 185 GLN A N 1
ATOM 1324 C CA . GLN A 1 185 ? 10.924 9.693 -8.035 1.00 86.75 185 GLN A CA 1
ATOM 1325 C C . GLN A 1 185 ? 12.002 8.683 -8.452 1.00 86.75 185 GLN A C 1
ATOM 1327 O O . GLN A 1 185 ? 12.721 8.182 -7.590 1.00 86.75 185 GLN A O 1
ATOM 1332 N N . CYS A 1 186 ? 12.192 8.469 -9.760 1.00 87.12 186 CYS A N 1
ATOM 1333 C CA . CYS A 1 186 ? 13.226 7.582 -10.300 1.00 87.12 186 CYS A CA 1
ATOM 1334 C C . CYS A 1 186 ? 14.627 7.952 -9.789 1.00 87.12 186 CYS A C 1
ATOM 1336 O O . CYS A 1 186 ? 15.339 7.112 -9.239 1.00 87.12 186 CYS A O 1
ATOM 1338 N N . LEU A 1 187 ? 14.991 9.235 -9.877 1.00 88.00 187 LEU A N 1
ATOM 1339 C CA . LEU A 1 187 ? 16.273 9.747 -9.380 1.00 88.00 187 LEU A CA 1
ATOM 1340 C C . LEU A 1 187 ? 16.412 9.657 -7.852 1.00 88.00 187 LEU A C 1
ATOM 1342 O O . LEU A 1 187 ? 17.527 9.573 -7.346 1.00 88.00 187 LEU A O 1
ATOM 1346 N N . ALA A 1 188 ? 15.298 9.647 -7.118 1.00 85.00 188 ALA A N 1
ATOM 1347 C CA . ALA A 1 188 ? 15.269 9.416 -5.675 1.00 85.00 188 ALA A CA 1
ATOM 1348 C C . ALA A 1 188 ? 15.339 7.921 -5.293 1.00 85.00 188 ALA A C 1
ATOM 1350 O O . ALA A 1 188 ? 15.167 7.590 -4.119 1.00 85.00 188 ALA A O 1
ATOM 1351 N N . GLY A 1 189 ? 15.564 7.018 -6.256 1.00 80.25 189 GLY A N 1
ATOM 1352 C CA . GLY A 1 189 ? 15.597 5.570 -6.030 1.00 80.25 189 GLY A CA 1
ATOM 1353 C C . GLY A 1 189 ? 14.211 4.952 -5.830 1.00 80.25 189 GLY A C 1
ATOM 1354 O O . GLY A 1 189 ? 14.084 3.886 -5.229 1.00 80.25 189 GLY A O 1
ATOM 1355 N N . ARG A 1 190 ? 13.155 5.632 -6.291 1.00 82.69 190 ARG A N 1
ATOM 1356 C CA . ARG A 1 190 ? 11.762 5.172 -6.235 1.00 82.69 190 ARG A CA 1
ATOM 1357 C C . ARG A 1 190 ? 11.255 4.914 -7.648 1.00 82.69 190 ARG A C 1
ATOM 1359 O O . ARG A 1 190 ? 11.389 5.755 -8.526 1.00 82.69 190 ARG A O 1
ATOM 1366 N N . GLY A 1 191 ? 10.638 3.764 -7.884 1.00 81.81 191 GLY A N 1
ATOM 1367 C CA . GLY A 1 191 ? 10.077 3.435 -9.193 1.00 81.81 191 GLY A CA 1
ATOM 1368 C C . GLY A 1 191 ? 8.567 3.622 -9.207 1.00 81.81 191 GLY A C 1
ATOM 1369 O O . GLY A 1 191 ? 7.851 2.753 -8.712 1.00 81.81 191 GLY A O 1
ATOM 1370 N N . LEU A 1 192 ? 8.072 4.713 -9.800 1.00 89.44 192 LEU A N 1
ATOM 1371 C CA . LEU A 1 192 ? 6.657 4.779 -10.167 1.00 89.44 192 LEU A CA 1
ATOM 1372 C C . LEU A 1 192 ? 6.426 3.875 -11.375 1.00 89.44 192 LEU A C 1
ATOM 1374 O O . LEU A 1 192 ? 7.073 4.034 -12.410 1.00 89.44 192 LEU A O 1
ATOM 1378 N N . VAL A 1 193 ? 5.483 2.949 -11.258 1.00 90.75 193 VAL A N 1
ATOM 1379 C CA . VAL A 1 193 ? 5.108 2.044 -12.347 1.00 90.75 193 VAL A CA 1
ATOM 1380 C C . VAL A 1 193 ? 3.788 2.476 -12.976 1.00 90.75 193 VAL A C 1
ATOM 1382 O O . VAL A 1 193 ? 2.937 3.049 -12.292 1.00 90.75 193 VAL A O 1
ATOM 1385 N N . PRO A 1 194 ? 3.569 2.211 -14.272 1.00 92.06 194 PRO A N 1
ATOM 1386 C CA . PRO A 1 194 ? 2.255 2.382 -14.874 1.00 92.06 194 PRO A CA 1
ATOM 1387 C C . PRO A 1 194 ? 1.196 1.545 -14.154 1.00 92.06 194 PRO A C 1
ATOM 1389 O O . PRO A 1 194 ? 1.445 0.386 -13.820 1.00 92.06 194 PRO A O 1
ATOM 1392 N N . ALA A 1 195 ? -0.018 2.082 -14.011 1.00 91.50 195 ALA A N 1
ATOM 1393 C CA . ALA A 1 195 ? -1.129 1.387 -13.349 1.00 91.50 195 ALA A CA 1
ATOM 1394 C C . ALA A 1 195 ? -1.404 -0.010 -13.931 1.00 91.50 195 ALA A C 1
ATOM 1396 O O . ALA A 1 195 ? -1.692 -0.947 -13.193 1.00 91.50 195 ALA A O 1
ATOM 1397 N N . ALA A 1 196 ? -1.271 -0.163 -15.253 1.00 93.00 196 ALA A N 1
ATOM 1398 C CA . ALA A 1 196 ? -1.447 -1.442 -15.936 1.00 93.00 196 ALA A CA 1
ATOM 1399 C C . ALA A 1 196 ? -0.390 -2.481 -15.517 1.00 93.00 196 ALA A C 1
ATOM 1401 O O . ALA A 1 196 ? -0.716 -3.654 -15.357 1.00 93.00 196 ALA A O 1
ATOM 1402 N N . LEU A 1 197 ? 0.856 -2.046 -15.298 1.00 92.50 197 LEU A N 1
ATOM 1403 C CA . LEU A 1 197 ? 1.941 -2.912 -14.841 1.00 92.50 197 LEU A CA 1
ATOM 1404 C C . LEU A 1 197 ? 1.756 -3.295 -13.367 1.00 92.50 197 LEU A C 1
ATOM 1406 O O . LEU A 1 197 ? 1.886 -4.468 -13.032 1.00 92.50 197 LEU A O 1
ATOM 1410 N N . SER A 1 198 ? 1.368 -2.332 -12.518 1.00 92.12 198 SER A N 1
ATOM 1411 C CA . SER A 1 198 ? 1.016 -2.596 -11.111 1.00 92.12 198 SER A CA 1
ATOM 1412 C C . SER A 1 198 ? -0.149 -3.579 -10.989 1.00 92.12 198 SER A C 1
ATOM 1414 O O . SER A 1 198 ? -0.059 -4.569 -10.270 1.00 92.12 198 SER A O 1
ATOM 1416 N N . SER A 1 199 ? -1.203 -3.383 -11.786 1.00 93.19 199 SER A N 1
ATOM 1417 C CA . SER A 1 199 ? -2.378 -4.263 -11.793 1.00 93.19 199 SER A CA 1
ATOM 1418 C C . SER A 1 199 ? -2.043 -5.685 -12.245 1.00 93.19 199 SER A C 1
ATOM 1420 O O . SER A 1 199 ? -2.533 -6.641 -11.651 1.00 93.19 199 SER A O 1
ATOM 1422 N N . LEU A 1 200 ? -1.201 -5.841 -13.276 1.00 94.81 200 LEU A N 1
ATOM 1423 C CA . LEU A 1 200 ? -0.751 -7.162 -13.719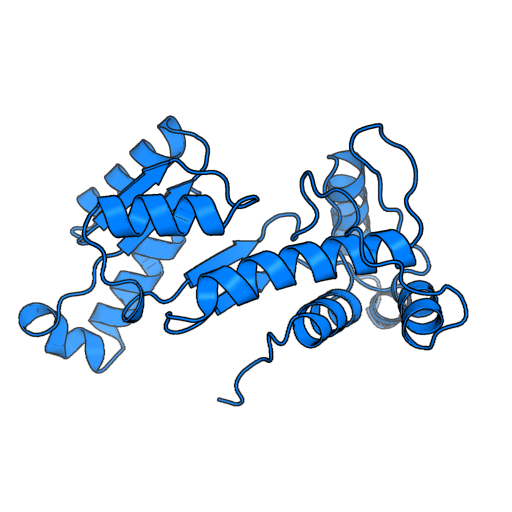 1.00 94.81 200 LEU A CA 1
ATOM 1424 C C . LEU A 1 200 ? 0.068 -7.859 -12.628 1.00 94.81 200 LEU A C 1
ATOM 1426 O O . LEU A 1 200 ? -0.194 -9.018 -12.327 1.00 94.81 200 LEU A O 1
ATOM 1430 N N . ALA A 1 201 ? 1.016 -7.152 -12.010 1.00 93.06 201 ALA A N 1
ATOM 1431 C CA . ALA A 1 201 ? 1.833 -7.700 -10.932 1.00 93.06 201 ALA A CA 1
ATOM 1432 C C . ALA A 1 201 ? 0.985 -8.141 -9.726 1.00 93.06 201 ALA A C 1
ATOM 1434 O O . ALA A 1 201 ? 1.196 -9.226 -9.189 1.00 93.06 201 ALA A O 1
ATOM 1435 N N . ALA A 1 202 ? -0.004 -7.332 -9.330 1.00 93.00 202 ALA A N 1
ATOM 1436 C CA . ALA A 1 202 ? -0.940 -7.682 -8.265 1.00 93.00 202 ALA A CA 1
ATOM 1437 C C . ALA A 1 202 ? -1.758 -8.930 -8.631 1.00 93.00 202 ALA A C 1
ATOM 1439 O O . ALA A 1 202 ? -1.862 -9.859 -7.831 1.00 93.00 202 ALA A O 1
ATOM 1440 N N . ALA A 1 203 ? -2.265 -9.001 -9.866 1.00 94.62 203 ALA A N 1
ATOM 1441 C CA . ALA A 1 203 ? -3.013 -10.157 -10.350 1.00 94.62 203 ALA A CA 1
ATOM 1442 C C . ALA A 1 203 ? -2.165 -11.440 -10.392 1.00 94.62 203 ALA A C 1
ATOM 1444 O O . ALA A 1 203 ? -2.671 -12.508 -10.051 1.00 94.62 203 ALA A O 1
ATOM 1445 N N . MET A 1 204 ? -0.881 -11.346 -10.756 1.00 93.88 204 MET A N 1
ATOM 1446 C CA . MET A 1 204 ? 0.059 -12.476 -10.717 1.00 93.88 204 MET A CA 1
ATOM 1447 C C . MET A 1 204 ? 0.240 -13.030 -9.298 1.00 93.88 204 MET A C 1
ATOM 1449 O O . MET A 1 204 ? 0.344 -14.240 -9.130 1.00 93.88 204 MET A O 1
ATOM 1453 N N . ALA A 1 205 ? 0.190 -12.161 -8.285 1.00 92.38 205 ALA A N 1
ATOM 1454 C CA . ALA A 1 205 ? 0.225 -12.533 -6.872 1.00 92.38 205 ALA A CA 1
ATOM 1455 C C . ALA A 1 205 ? -1.140 -12.980 -6.305 1.00 92.38 205 ALA A C 1
ATOM 1457 O O . ALA A 1 205 ? -1.262 -13.229 -5.107 1.00 92.38 205 ALA A O 1
ATOM 1458 N N . GLY A 1 206 ? -2.196 -13.039 -7.126 1.00 93.25 206 GLY A N 1
ATOM 1459 C CA . GLY A 1 206 ? -3.553 -13.368 -6.676 1.00 93.25 206 GLY A CA 1
ATOM 1460 C C . GLY A 1 206 ? -4.283 -12.229 -5.951 1.00 93.25 206 GLY A C 1
ATOM 1461 O O . GLY A 1 206 ? -5.371 -12.444 -5.417 1.00 93.25 206 GLY A O 1
ATOM 1462 N N . LEU A 1 207 ? -3.734 -11.011 -5.952 1.00 92.44 207 LEU A N 1
ATOM 1463 C CA . LEU A 1 207 ? -4.390 -9.819 -5.419 1.00 92.44 207 LEU A CA 1
ATOM 1464 C C . LEU A 1 207 ? -5.264 -9.188 -6.503 1.00 92.44 207 LEU A C 1
ATOM 1466 O O . LEU A 1 207 ? -4.784 -8.485 -7.392 1.00 92.44 207 LEU A O 1
ATOM 1470 N N . LEU A 1 208 ? -6.570 -9.438 -6.422 1.00 91.75 208 LEU A N 1
ATOM 1471 C CA . LEU A 1 208 ? -7.552 -8.905 -7.363 1.00 91.75 208 LEU A CA 1
ATOM 1472 C C . LEU A 1 208 ? -8.429 -7.842 -6.688 1.00 91.75 208 LEU A C 1
ATOM 1474 O O . LEU A 1 208 ? -8.875 -8.050 -5.555 1.00 91.75 208 LEU A O 1
ATOM 1478 N N . PRO A 1 209 ? -8.723 -6.717 -7.365 1.00 84.31 209 PRO A N 1
ATOM 1479 C CA . PRO A 1 209 ? -9.674 -5.747 -6.847 1.00 84.31 209 PRO A CA 1
ATOM 1480 C C . PRO A 1 209 ? -11.050 -6.405 -6.724 1.00 84.31 209 PRO A C 1
ATOM 1482 O O . PRO A 1 209 ? -11.528 -7.061 -7.652 1.00 84.31 209 PRO A O 1
ATOM 1485 N N . ARG A 1 210 ? -11.711 -6.221 -5.579 1.00 80.56 210 ARG A N 1
ATOM 1486 C CA . ARG A 1 210 ? -13.117 -6.605 -5.444 1.00 80.56 210 ARG A CA 1
ATOM 1487 C C . ARG A 1 210 ? -13.968 -5.640 -6.265 1.00 80.56 210 ARG A C 1
ATOM 1489 O O . ARG A 1 210 ? -13.811 -4.427 -6.147 1.00 80.56 210 ARG A O 1
ATOM 1496 N N . SER A 1 211 ? -14.876 -6.178 -7.074 1.00 61.34 211 SER A N 1
ATOM 1497 C CA . SER A 1 211 ? -15.984 -5.394 -7.615 1.00 61.34 211 SER A CA 1
ATOM 1498 C C . SER A 1 211 ? -16.849 -4.936 -6.441 1.00 61.34 211 SER A C 1
ATOM 1500 O O . SER A 1 211 ? -17.359 -5.786 -5.705 1.00 61.34 211 SER A O 1
ATOM 1502 N N . VAL A 1 212 ? -16.945 -3.622 -6.248 1.00 47.47 212 VAL A N 1
ATOM 1503 C CA . VAL A 1 212 ? -17.864 -2.991 -5.290 1.00 47.47 212 VAL A CA 1
ATOM 1504 C C . VAL A 1 212 ? -19.263 -2.956 -5.888 1.00 47.47 212 VAL A C 1
ATOM 1506 O O . VAL A 1 212 ? -19.359 -2.650 -7.099 1.00 47.47 212 VAL A O 1
#

Organism: NCBI:txid327968

Sequence (212 aa):
GRGELLRDLFLHIKESTARGELLEQCPLTLIAVHPCASTCASAQSTLRDAGVPNIAVCCGLDDPARLWQELAWQGVDLASVLHVRSCEGGWLHGQTPSAACLEEASAAGAFAEAHAAGLAFLDGQGRCQAPLDVLAALAGSFERWAEALHESQGLCVVEEVALSRKAAAACDGSAGSALLAAAAQCLAGRGLVPAALSSLAAAMAGLLPRSV